Protein AF-A0A0B6ZXH7-F1 (afdb_monomer_lite)

Radius of gyration: 20.88 Å; chains: 1; bounding box: 50×54×46 Å

Sequence (235 aa):
MTGNCNVNISVARRRIARIRCLQDCIKSLRNRKPFPECLCYIPSEIEYTVSVKSTWKLFAAPQKVAKIVKEISATTASRLVASGEDLCNSDGKWLRVLRVKVLTNEEYETLPGNGAWLLLFSSRSSTEETPAAVPVQDNNTSIGRNKTIYSRKQIPRLRSWEAVVEETYSPVLKKHRAEVVPADQEAVTRLNTLERDWTLEHDAALVQLMSQNVPQETENLGCLRGFVEAIDVSS

Structure (mmCIF, N/CA/C/O backbone):
data_AF-A0A0B6ZXH7-F1
#
_entry.id   AF-A0A0B6ZXH7-F1
#
loop_
_atom_site.group_PDB
_atom_site.id
_atom_site.type_symbol
_atom_site.label_atom_id
_atom_site.label_alt_id
_atom_site.label_comp_id
_atom_site.label_asym_id
_atom_site.label_entity_id
_atom_site.label_seq_id
_atom_site.pdbx_PDB_ins_code
_atom_site.Cartn_x
_atom_site.Cartn_y
_atom_site.Cartn_z
_atom_site.occupancy
_atom_site.B_iso_or_equiv
_atom_site.auth_seq_id
_atom_site.auth_comp_id
_atom_site.auth_asym_id
_atom_site.auth_atom_id
_atom_site.pdbx_PDB_model_num
ATOM 1 N N . MET A 1 1 ? 9.103 -1.936 10.856 1.00 32.47 1 MET A N 1
ATOM 2 C CA . MET A 1 1 ? 7.835 -1.214 10.569 1.00 32.47 1 MET A CA 1
ATOM 3 C C . MET A 1 1 ? 7.972 0.310 10.767 1.00 32.47 1 MET A C 1
ATOM 5 O O . MET A 1 1 ? 7.236 0.891 11.555 1.00 32.47 1 MET A O 1
ATOM 9 N N . THR A 1 2 ? 8.909 0.994 10.097 1.00 35.88 2 THR A N 1
ATOM 10 C CA . THR A 1 2 ? 9.250 2.409 10.406 1.00 35.88 2 THR A CA 1
ATOM 11 C C . THR A 1 2 ? 9.011 3.419 9.272 1.00 35.88 2 THR A C 1
ATOM 13 O O . THR A 1 2 ? 9.368 4.579 9.435 1.00 35.88 2 THR A O 1
ATOM 16 N N . GLY A 1 3 ? 8.376 3.038 8.157 1.00 47.47 3 GLY A N 1
ATOM 17 C CA . GLY A 1 3 ? 8.241 3.921 6.982 1.00 47.47 3 GLY A CA 1
ATOM 18 C C . GLY A 1 3 ? 6.937 4.722 6.846 1.00 47.47 3 GLY A C 1
ATOM 19 O O . GLY A 1 3 ? 6.931 5.747 6.179 1.00 47.47 3 GLY A O 1
ATOM 20 N N . ASN A 1 4 ? 5.843 4.296 7.487 1.00 63.06 4 ASN A N 1
ATOM 21 C CA . ASN A 1 4 ? 4.483 4.686 7.080 1.00 63.06 4 ASN A CA 1
ATOM 22 C C . ASN A 1 4 ? 3.673 5.290 8.240 1.00 63.06 4 ASN A C 1
ATOM 24 O O . ASN A 1 4 ? 2.617 4.783 8.605 1.00 63.06 4 ASN A O 1
ATOM 28 N N . CYS A 1 5 ? 4.193 6.318 8.913 1.00 67.94 5 CYS A N 1
ATOM 29 C CA . CYS A 1 5 ? 3.473 6.955 10.022 1.00 67.94 5 CYS A CA 1
ATOM 30 C C . CYS A 1 5 ? 3.564 8.475 9.968 1.00 67.94 5 CYS A C 1
ATOM 32 O O . CYS A 1 5 ? 4.527 9.045 9.447 1.00 67.94 5 CYS A O 1
ATOM 34 N N . ASN A 1 6 ? 2.574 9.143 10.547 1.00 73.81 6 ASN A N 1
ATOM 35 C CA . ASN A 1 6 ? 2.567 10.591 10.618 1.00 73.81 6 ASN A CA 1
ATOM 36 C C . ASN A 1 6 ? 3.556 11.072 11.694 1.00 73.81 6 ASN A C 1
ATOM 38 O O . ASN A 1 6 ? 3.315 10.981 12.905 1.00 73.81 6 ASN A O 1
ATOM 42 N N . VAL A 1 7 ? 4.697 11.597 11.245 1.00 73.69 7 VAL A N 1
ATOM 43 C CA . VAL A 1 7 ? 5.792 12.065 12.112 1.00 73.69 7 VAL A CA 1
ATOM 44 C C . VAL A 1 7 ? 5.417 13.268 12.981 1.00 73.69 7 VAL A C 1
ATOM 46 O O . VAL A 1 7 ? 6.047 13.487 14.014 1.00 73.69 7 VAL A O 1
ATOM 49 N N . ASN A 1 8 ? 4.373 14.020 12.616 1.00 77.38 8 ASN A N 1
ATOM 50 C CA . ASN A 1 8 ? 3.902 15.161 13.407 1.00 77.38 8 ASN A CA 1
ATOM 51 C C . ASN A 1 8 ? 3.123 14.738 14.660 1.00 77.38 8 ASN A C 1
ATOM 53 O O . ASN A 1 8 ? 2.908 15.553 15.561 1.00 77.38 8 ASN A O 1
ATOM 57 N N . ILE A 1 9 ? 2.696 13.478 14.730 1.00 79.25 9 ILE A N 1
ATOM 58 C CA . ILE A 1 9 ? 1.898 12.940 15.827 1.00 79.25 9 ILE A CA 1
ATOM 59 C C . ILE A 1 9 ? 2.807 12.085 16.707 1.00 79.25 9 ILE A C 1
ATOM 61 O O . ILE A 1 9 ? 3.517 11.210 16.220 1.00 79.25 9 ILE A O 1
ATOM 65 N N . SER A 1 10 ? 2.794 12.313 18.022 1.00 84.44 10 SER A N 1
ATOM 66 C CA . SER A 1 10 ? 3.595 11.505 18.947 1.00 84.44 10 SER A CA 1
ATOM 67 C C . SER A 1 10 ? 3.16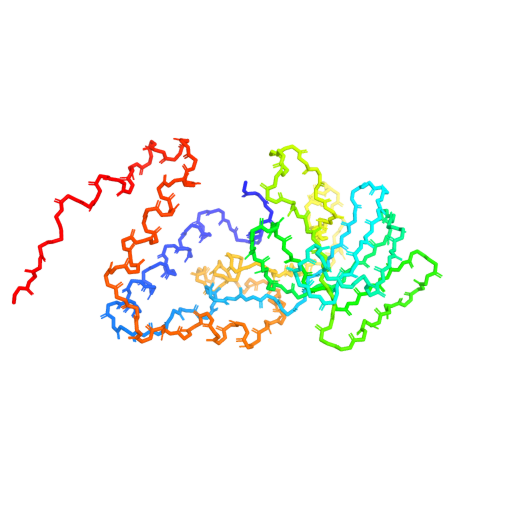1 10.036 18.934 1.00 84.44 10 SER A C 1
ATOM 69 O O . SER A 1 10 ? 1.990 9.722 18.720 1.00 84.44 10 SER A O 1
ATOM 71 N N . VAL A 1 11 ? 4.092 9.124 19.236 1.00 85.69 11 VAL A N 1
ATOM 72 C CA . VAL A 1 11 ? 3.843 7.669 19.253 1.00 85.69 11 VAL A CA 1
ATOM 73 C C . VAL A 1 11 ? 2.604 7.308 20.082 1.00 85.69 11 VAL A C 1
ATOM 75 O O . VAL A 1 11 ? 1.762 6.537 19.627 1.00 85.69 11 VAL A O 1
ATOM 78 N N . ALA A 1 12 ? 2.458 7.897 21.273 1.00 87.50 12 ALA A N 1
ATOM 79 C CA . ALA A 1 12 ? 1.311 7.651 22.146 1.00 87.50 12 ALA A CA 1
ATOM 80 C C . ALA A 1 12 ? -0.020 8.064 21.493 1.00 87.50 12 ALA A C 1
ATOM 82 O O . ALA A 1 12 ? -0.997 7.321 21.557 1.00 87.50 12 ALA A O 1
ATOM 83 N N . ARG A 1 13 ? -0.058 9.213 20.806 1.00 87.50 13 ARG A N 1
ATOM 84 C CA . ARG A 1 13 ? -1.267 9.681 20.111 1.00 87.50 13 ARG A CA 1
ATOM 85 C C . ARG A 1 13 ? -1.585 8.847 18.876 1.00 87.50 13 ARG A C 1
ATOM 87 O O . ARG A 1 13 ? -2.756 8.559 18.658 1.00 87.50 13 ARG A O 1
ATOM 94 N N . ARG A 1 14 ? -0.570 8.392 18.133 1.00 87.19 14 ARG A N 1
ATOM 95 C CA . ARG A 1 14 ? -0.757 7.446 17.020 1.00 87.19 14 ARG A CA 1
ATOM 96 C C . ARG A 1 14 ? -1.398 6.144 17.495 1.00 87.19 14 ARG A C 1
ATOM 98 O O . ARG A 1 14 ? -2.350 5.672 16.886 1.00 87.19 14 ARG A O 1
ATOM 105 N N . ARG A 1 15 ? -0.941 5.597 18.629 1.00 89.06 15 ARG A N 1
ATOM 106 C CA . ARG A 1 15 ? -1.553 4.402 19.240 1.00 89.06 15 ARG A CA 1
ATOM 107 C C . ARG A 1 15 ? -3.020 4.635 19.607 1.00 89.06 15 ARG A C 1
ATOM 109 O O . ARG A 1 15 ? -3.861 3.823 19.244 1.00 89.06 15 ARG A O 1
ATOM 116 N N . ILE A 1 16 ? -3.336 5.756 20.260 1.00 91.19 16 ILE A N 1
ATOM 117 C CA . ILE A 1 16 ? -4.725 6.111 20.606 1.00 91.19 16 ILE A CA 1
ATOM 118 C C . ILE A 1 16 ? -5.592 6.253 19.348 1.00 91.19 16 ILE A C 1
ATOM 120 O O . ILE A 1 16 ? -6.719 5.765 19.332 1.00 91.19 16 ILE A O 1
ATOM 124 N N . ALA A 1 17 ? -5.076 6.888 18.292 1.00 91.19 17 ALA A N 1
ATOM 125 C CA . ALA A 1 17 ? -5.786 7.047 17.026 1.00 91.19 17 ALA A CA 1
ATOM 126 C C . ALA A 1 17 ? -6.146 5.688 16.401 1.00 91.19 17 ALA A C 1
ATOM 128 O O . ALA A 1 17 ? -7.305 5.444 16.074 1.00 91.19 17 ALA A O 1
ATOM 129 N N . ARG A 1 18 ? -5.178 4.765 16.341 1.00 91.88 18 ARG A N 1
ATOM 130 C CA . ARG A 1 18 ? -5.393 3.394 15.851 1.00 91.88 18 ARG A CA 1
ATOM 131 C C . ARG A 1 18 ? -6.424 2.633 16.692 1.00 91.88 18 ARG A C 1
ATOM 133 O O . ARG A 1 18 ? -7.301 1.993 16.127 1.00 91.88 18 ARG A O 1
ATOM 140 N N . ILE A 1 19 ? -6.379 2.749 18.025 1.00 92.50 19 ILE A N 1
ATOM 141 C CA . ILE A 1 19 ? -7.377 2.127 18.919 1.00 92.50 19 ILE A CA 1
ATOM 142 C C . ILE A 1 19 ? -8.788 2.657 18.628 1.00 92.50 19 ILE A C 1
ATOM 144 O O . ILE A 1 19 ? -9.731 1.876 18.550 1.00 92.50 19 ILE A O 1
ATOM 148 N N . ARG A 1 20 ? -8.946 3.971 18.437 1.00 94.50 20 ARG A N 1
ATOM 149 C CA . ARG A 1 20 ? -10.251 4.575 18.115 1.00 94.50 20 ARG A CA 1
ATOM 150 C C . ARG A 1 20 ? -10.782 4.113 16.759 1.00 94.50 20 ARG A C 1
ATOM 152 O O . ARG A 1 20 ? -11.956 3.774 16.661 1.00 94.50 20 ARG A O 1
ATOM 159 N N . CYS A 1 21 ? -9.914 4.036 15.750 1.00 94.69 21 CYS A N 1
ATOM 160 C CA . CYS A 1 21 ? -10.270 3.476 14.449 1.00 94.69 21 CYS A CA 1
ATOM 161 C C . CYS A 1 21 ? -10.758 2.026 14.583 1.00 94.69 21 CYS A C 1
ATOM 163 O O . CYS A 1 21 ? -11.834 1.696 14.091 1.00 94.69 21 CYS A O 1
ATOM 165 N N . LEU A 1 22 ? -10.042 1.183 15.338 1.00 94.19 22 LEU A N 1
ATOM 166 C CA . LEU A 1 22 ? -10.458 -0.199 15.606 1.00 94.19 22 LEU A CA 1
ATOM 167 C C . LEU A 1 22 ? -11.817 -0.279 16.315 1.00 94.19 22 LEU A C 1
ATOM 169 O O . LEU A 1 22 ? -12.644 -1.115 15.960 1.00 94.19 22 LEU A O 1
ATOM 173 N N . GLN A 1 23 ? -12.086 0.600 17.283 1.00 94.50 23 GLN A N 1
ATOM 174 C CA . GLN A 1 23 ? -13.393 0.658 17.946 1.00 94.50 23 GLN A CA 1
ATOM 175 C C . GLN A 1 23 ? -14.528 0.955 16.957 1.00 94.50 23 GLN A C 1
ATOM 177 O O . GLN A 1 23 ? -15.593 0.342 17.051 1.00 94.50 23 GLN A O 1
ATOM 182 N N . ASP A 1 24 ? -14.314 1.853 15.997 1.00 94.06 24 ASP A N 1
ATOM 183 C CA . ASP A 1 24 ? -15.303 2.133 14.953 1.00 94.06 24 ASP A CA 1
ATOM 184 C C . ASP A 1 24 ? -15.418 0.995 13.936 1.00 94.06 24 ASP A C 1
ATOM 186 O O . ASP A 1 24 ? -16.523 0.705 13.478 1.00 94.06 24 ASP A O 1
ATOM 190 N N . CYS A 1 25 ? -14.333 0.273 13.652 1.00 90.88 25 CYS A N 1
ATOM 191 C CA . CYS A 1 25 ? -14.383 -0.944 12.838 1.00 90.88 25 CYS A CA 1
ATOM 192 C C . CYS A 1 25 ? -15.243 -2.025 13.501 1.00 90.88 25 CYS A C 1
ATOM 194 O O . CYS A 1 25 ? -16.106 -2.605 12.850 1.00 90.88 25 CYS A O 1
ATOM 196 N N . ILE A 1 26 ? -15.091 -2.239 14.812 1.00 89.12 26 ILE A N 1
ATOM 197 C CA . ILE A 1 26 ? -15.920 -3.186 15.577 1.00 89.12 26 ILE A CA 1
ATOM 198 C C . ILE A 1 26 ? -17.398 -2.781 15.522 1.00 89.12 26 ILE A C 1
ATOM 200 O O . ILE A 1 26 ? -18.269 -3.631 15.328 1.00 89.12 26 ILE A O 1
ATOM 204 N N . LYS A 1 27 ? -17.710 -1.487 15.665 1.00 91.81 27 LYS A N 1
ATOM 205 C CA . LYS A 1 27 ? -19.089 -0.996 15.500 1.00 91.81 27 LYS A CA 1
ATOM 206 C C . LYS A 1 27 ? -19.596 -1.211 14.076 1.00 91.81 27 LYS A C 1
ATOM 208 O O . LYS A 1 27 ? -20.769 -1.530 13.910 1.00 91.81 27 LYS A O 1
ATOM 213 N N . SER A 1 28 ? -18.746 -1.017 13.073 1.00 89.81 28 SER A N 1
ATOM 214 C CA . SER A 1 28 ? -19.099 -1.190 11.662 1.00 89.81 28 SER A CA 1
ATOM 215 C C . SER A 1 28 ? -19.445 -2.649 11.378 1.00 89.81 28 SER A C 1
ATOM 217 O O . SER A 1 28 ? -20.542 -2.920 10.900 1.00 89.81 28 SER A O 1
ATOM 219 N N . LEU A 1 29 ? -18.610 -3.586 11.838 1.00 85.81 29 LEU A N 1
ATOM 220 C CA . LEU A 1 29 ? -18.865 -5.028 11.774 1.00 85.81 29 LEU A CA 1
ATOM 221 C C . LEU A 1 29 ? -20.179 -5.421 12.456 1.00 85.81 29 LEU A C 1
ATOM 223 O O . LEU A 1 29 ? -21.046 -6.024 11.827 1.00 85.81 29 LEU A O 1
ATOM 227 N N . ARG A 1 30 ? -20.378 -5.019 13.720 1.00 85.81 30 ARG A N 1
ATOM 228 C CA . ARG A 1 30 ? -21.605 -5.337 14.479 1.00 85.81 30 ARG A CA 1
ATOM 229 C C . ARG A 1 30 ? -22.874 -4.830 13.798 1.00 85.81 30 ARG A C 1
ATOM 231 O O . ARG A 1 30 ? -23.909 -5.477 13.878 1.00 85.81 30 ARG A O 1
ATOM 238 N N . ASN A 1 31 ? -22.789 -3.677 13.138 1.00 89.19 31 ASN A N 1
ATOM 239 C CA . ASN A 1 31 ? -23.926 -3.038 12.483 1.00 89.19 31 ASN A CA 1
ATOM 240 C C . ASN A 1 31 ? -24.008 -3.328 10.977 1.00 89.19 31 ASN A C 1
ATOM 242 O O . ASN A 1 31 ? -24.851 -2.726 10.313 1.00 89.19 31 ASN A O 1
ATOM 246 N N . ARG A 1 32 ? -23.134 -4.188 10.430 1.00 84.88 32 ARG A N 1
ATOM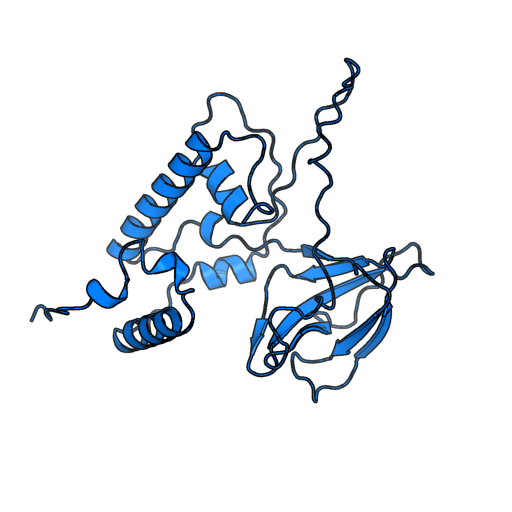 247 C CA . ARG A 1 32 ? -23.008 -4.451 8.983 1.00 84.88 32 ARG A CA 1
ATOM 248 C C . ARG A 1 32 ? -22.903 -3.163 8.156 1.00 84.88 32 ARG A C 1
ATOM 250 O O . ARG A 1 32 ? -23.538 -3.014 7.114 1.00 84.88 32 ARG A O 1
ATOM 257 N N . LYS A 1 33 ? -22.134 -2.201 8.662 1.00 89.69 33 LYS A N 1
ATOM 258 C CA . LYS A 1 33 ? -21.828 -0.942 7.982 1.00 89.69 33 LYS A CA 1
ATOM 259 C C . LYS A 1 33 ? -20.427 -1.001 7.381 1.00 89.69 33 LYS A C 1
ATOM 261 O O . LYS A 1 33 ? -19.575 -1.697 7.934 1.00 89.69 33 LYS A O 1
ATOM 266 N N . PRO A 1 34 ? -20.179 -0.251 6.301 1.00 89.88 34 PRO A N 1
ATOM 267 C CA . PRO A 1 34 ? -18.842 -0.115 5.756 1.00 89.88 34 PRO A CA 1
ATOM 268 C C . PRO A 1 34 ? -17.816 0.353 6.785 1.00 89.88 34 PRO A C 1
ATOM 270 O O . PRO A 1 34 ? -18.148 1.087 7.720 1.00 89.88 34 PRO A O 1
ATOM 273 N N . PHE A 1 35 ? -16.564 -0.049 6.585 1.00 91.06 35 PHE A N 1
ATOM 274 C CA . PHE A 1 35 ? -15.456 0.414 7.411 1.00 91.06 35 PHE A CA 1
ATOM 275 C C . PHE A 1 35 ? -15.190 1.920 7.232 1.00 91.06 35 PHE A C 1
ATOM 277 O O . PHE A 1 35 ? -15.587 2.509 6.222 1.00 91.06 35 PHE A O 1
ATOM 284 N N . PRO A 1 36 ? -14.500 2.569 8.191 1.00 92.94 36 PRO A N 1
ATOM 285 C CA . PRO A 1 36 ? -14.063 3.952 8.035 1.00 92.94 36 PRO A CA 1
ATOM 286 C C . PRO A 1 36 ? -13.223 4.141 6.764 1.00 92.94 36 PRO A C 1
ATOM 288 O O . PRO A 1 36 ? -12.273 3.398 6.531 1.00 92.94 36 PRO A O 1
ATOM 291 N N . GLU A 1 37 ? -13.517 5.176 5.977 1.00 92.12 37 GLU A N 1
ATOM 292 C CA . GLU A 1 37 ? -12.847 5.440 4.693 1.00 92.12 37 GLU A CA 1
ATOM 293 C C . GLU A 1 37 ? -11.320 5.571 4.823 1.00 92.12 37 GLU A C 1
ATOM 295 O O . GLU A 1 37 ? -10.576 5.096 3.973 1.00 92.12 37 GLU A O 1
ATOM 300 N N . CYS A 1 38 ? -10.833 6.127 5.938 1.00 91.94 38 CYS A N 1
ATOM 301 C CA . CYS A 1 38 ? -9.401 6.233 6.221 1.00 91.94 38 CYS A CA 1
ATOM 302 C C . CYS A 1 38 ? -8.693 4.874 6.347 1.00 91.94 38 CYS A C 1
ATOM 304 O O . CYS A 1 38 ? -7.490 4.804 6.109 1.00 91.94 38 CYS A O 1
ATOM 306 N N . LEU A 1 39 ? -9.410 3.811 6.737 1.00 92.88 39 LEU A N 1
ATOM 307 C CA . LEU A 1 39 ? -8.875 2.447 6.773 1.00 92.88 39 LEU A CA 1
ATOM 308 C C . LEU A 1 39 ? -8.796 1.855 5.361 1.00 92.88 39 LEU A C 1
ATOM 310 O O . LEU A 1 39 ? -7.839 1.161 5.041 1.00 92.88 39 LEU A O 1
ATOM 314 N N . CYS A 1 40 ? -9.783 2.165 4.521 1.00 92.31 40 CYS A N 1
ATOM 315 C CA . CYS A 1 40 ? -9.858 1.744 3.122 1.00 92.31 40 CYS A CA 1
ATOM 316 C C . CYS A 1 40 ? -8.997 2.611 2.186 1.00 92.31 40 CYS A C 1
ATOM 318 O O . CYS A 1 40 ? -9.051 2.432 0.972 1.00 92.31 40 CYS A O 1
ATOM 320 N N . TYR A 1 41 ? -8.243 3.574 2.725 1.00 93.50 41 TYR A N 1
ATOM 321 C CA . TYR A 1 41 ? -7.489 4.544 1.942 1.00 93.50 41 TYR A CA 1
ATOM 322 C C . TYR A 1 41 ? -6.425 3.865 1.071 1.00 93.50 41 TYR A C 1
ATOM 324 O O . TYR A 1 41 ? -5.510 3.209 1.571 1.00 93.50 41 TYR A O 1
ATOM 332 N N . ILE A 1 42 ? -6.499 4.119 -0.232 1.00 91.94 42 ILE A N 1
ATOM 333 C CA . ILE A 1 42 ? -5.471 3.766 -1.209 1.00 91.94 42 ILE A CA 1
ATOM 334 C C . ILE A 1 42 ? -5.074 5.057 -1.925 1.00 91.94 42 ILE A C 1
ATOM 336 O O . ILE A 1 42 ? -5.958 5.739 -2.446 1.00 91.94 42 ILE A O 1
ATOM 340 N N . PRO A 1 43 ? -3.785 5.435 -1.971 1.00 92.44 43 PRO A N 1
ATOM 341 C CA . PRO A 1 43 ? -3.368 6.598 -2.743 1.00 92.44 43 PRO A CA 1
ATOM 342 C C . PRO A 1 43 ? -3.579 6.343 -4.241 1.00 92.44 43 PRO A C 1
ATOM 344 O O . PRO A 1 43 ? -3.281 5.264 -4.748 1.00 92.44 43 PRO A O 1
ATOM 347 N N . SER A 1 44 ? -4.041 7.359 -4.964 1.00 92.25 44 SER A N 1
ATOM 348 C CA . SER A 1 44 ? -4.190 7.303 -6.427 1.00 92.25 44 SER A CA 1
ATOM 349 C C . SER A 1 44 ? -2.877 6.950 -7.123 1.00 92.25 44 SER A C 1
ATOM 351 O O . SER A 1 44 ? -2.846 6.122 -8.033 1.00 92.25 44 SER A O 1
ATOM 353 N N . GLU A 1 45 ? -1.782 7.544 -6.652 1.00 91.94 45 GLU A N 1
ATOM 354 C CA . GLU A 1 45 ? -0.473 7.426 -7.272 1.00 91.94 45 GLU A CA 1
ATOM 355 C C . GLU A 1 45 ? 0.644 7.331 -6.231 1.00 91.94 45 GLU A C 1
ATOM 357 O O . GLU A 1 45 ? 0.679 8.064 -5.237 1.00 91.94 45 GLU A O 1
ATOM 362 N N . ILE A 1 46 ? 1.599 6.444 -6.497 1.00 90.75 46 ILE A N 1
ATOM 363 C CA . ILE A 1 46 ? 2.823 6.272 -5.725 1.00 90.75 46 ILE A CA 1
ATOM 364 C C . ILE A 1 46 ? 4.007 6.297 -6.688 1.00 90.75 46 ILE A C 1
ATOM 366 O O . ILE A 1 46 ? 4.048 5.586 -7.692 1.00 90.75 46 ILE A O 1
ATOM 370 N N . GLU A 1 47 ? 4.998 7.119 -6.363 1.00 91.06 47 GLU A N 1
ATOM 371 C CA . GLU A 1 47 ? 6.261 7.164 -7.090 1.00 91.06 47 GLU A CA 1
ATOM 372 C C . GLU A 1 47 ? 7.228 6.103 -6.546 1.00 91.06 47 GLU A C 1
ATOM 374 O O . GLU A 1 47 ? 7.396 5.987 -5.331 1.00 91.06 47 GLU A O 1
ATOM 379 N N . TYR A 1 48 ? 7.898 5.362 -7.429 1.00 91.25 48 TYR A N 1
ATOM 380 C CA . TYR A 1 48 ? 8.956 4.413 -7.090 1.00 91.25 48 TYR A CA 1
ATOM 381 C C . TYR A 1 48 ? 10.254 4.723 -7.842 1.00 91.25 48 TYR A C 1
ATOM 383 O O . TYR A 1 48 ? 10.287 5.407 -8.866 1.00 91.25 48 TYR A O 1
ATOM 391 N N . THR A 1 49 ? 11.339 4.175 -7.312 1.00 91.25 49 THR A N 1
ATOM 392 C CA . THR A 1 49 ? 12.703 4.253 -7.830 1.00 91.25 49 THR A CA 1
ATOM 393 C C . THR A 1 49 ? 13.372 2.896 -7.749 1.00 91.25 49 THR A C 1
ATOM 395 O O . THR A 1 49 ? 12.892 2.015 -7.047 1.00 91.25 49 THR A O 1
ATOM 398 N N . VAL A 1 50 ? 14.517 2.719 -8.395 1.00 89.25 50 VAL A N 1
ATOM 399 C CA . VAL A 1 50 ? 15.352 1.536 -8.165 1.00 89.25 50 VAL A CA 1
ATOM 400 C C . VAL A 1 50 ? 16.551 1.876 -7.279 1.00 89.25 50 VAL A C 1
ATOM 402 O O . VAL A 1 50 ? 17.106 2.972 -7.372 1.00 89.25 50 VAL A O 1
ATOM 405 N N . SER A 1 51 ? 16.948 0.943 -6.413 1.00 85.00 51 SER A N 1
ATOM 406 C CA . SER A 1 51 ? 18.137 1.077 -5.556 1.00 85.00 51 SER A CA 1
ATOM 407 C C . SER A 1 51 ? 19.440 0.811 -6.314 1.00 85.00 51 SER A C 1
ATOM 409 O O . SER A 1 51 ? 20.469 1.412 -6.020 1.00 85.00 51 SER A O 1
ATOM 411 N N . VAL A 1 52 ? 19.398 -0.087 -7.299 1.00 85.38 52 VAL A N 1
ATOM 412 C CA . VAL A 1 52 ? 20.544 -0.529 -8.106 1.00 85.38 52 VAL A CA 1
ATOM 413 C C . VAL A 1 52 ? 20.125 -0.531 -9.571 1.00 85.38 52 VAL A C 1
ATOM 415 O O . VAL A 1 52 ? 18.951 -0.711 -9.865 1.00 85.38 52 VAL A O 1
ATOM 418 N N . LYS A 1 53 ? 21.051 -0.321 -10.511 1.00 86.38 53 LYS A N 1
ATOM 419 C CA . LYS A 1 53 ? 20.713 -0.415 -11.938 1.00 86.38 53 LYS A CA 1
ATOM 420 C C . LYS A 1 53 ? 20.094 -1.783 -12.238 1.00 86.38 53 LYS A C 1
ATOM 422 O O . LYS A 1 53 ? 20.695 -2.807 -11.921 1.00 86.38 53 LYS A O 1
ATOM 427 N N . SER A 1 54 ? 18.912 -1.787 -12.836 1.00 88.25 54 SER A N 1
ATOM 428 C CA . SER A 1 54 ? 18.170 -3.000 -13.175 1.00 88.25 54 SER A CA 1
ATOM 429 C C . SER A 1 54 ? 17.350 -2.770 -14.439 1.00 88.25 54 SER A C 1
ATOM 431 O O . SER A 1 54 ? 17.298 -1.658 -14.964 1.00 88.25 54 SER A O 1
ATOM 433 N N . THR A 1 55 ? 16.709 -3.818 -14.941 1.00 90.31 55 THR A N 1
ATOM 434 C CA . THR A 1 55 ? 15.829 -3.711 -16.102 1.00 90.31 55 THR A CA 1
ATOM 435 C C . THR A 1 55 ? 14.385 -3.906 -15.667 1.00 90.31 55 THR A C 1
ATOM 437 O O . THR A 1 55 ? 14.020 -4.966 -15.157 1.00 90.31 55 THR A O 1
ATOM 440 N N . TRP A 1 56 ? 13.548 -2.894 -15.886 1.00 91.69 56 TRP A N 1
ATOM 441 C CA . TRP A 1 56 ? 12.109 -2.990 -15.681 1.00 91.69 56 TRP A CA 1
ATOM 442 C C . TRP A 1 56 ? 11.447 -3.560 -16.928 1.00 91.69 56 TRP A C 1
ATOM 444 O O . TRP A 1 56 ? 11.471 -2.946 -17.995 1.00 91.69 56 TRP A O 1
ATOM 454 N N . LYS A 1 57 ? 10.824 -4.726 -16.770 1.00 93.00 57 LYS A N 1
ATOM 455 C CA . LYS A 1 57 ? 9.966 -5.336 -17.786 1.00 93.00 57 LYS A CA 1
ATOM 456 C C . LYS A 1 57 ? 8.520 -5.015 -17.446 1.00 93.00 57 LYS A C 1
ATOM 458 O O . LYS A 1 57 ? 8.027 -5.430 -16.400 1.00 93.00 57 LYS A O 1
ATOM 463 N N . LEU A 1 58 ? 7.872 -4.250 -18.315 1.00 93.50 58 LEU A N 1
ATOM 464 C CA . LEU A 1 58 ? 6.475 -3.863 -18.177 1.00 93.50 58 LEU A CA 1
ATOM 465 C C . LEU A 1 58 ? 5.611 -4.777 -19.041 1.00 93.50 58 LEU A C 1
ATOM 467 O O . LEU A 1 58 ? 5.792 -4.845 -20.255 1.00 93.50 58 LEU A O 1
ATOM 471 N N . PHE A 1 59 ? 4.673 -5.471 -18.413 1.00 93.88 59 PHE A N 1
ATOM 472 C CA . PHE A 1 59 ? 3.807 -6.478 -19.014 1.00 93.88 59 PHE A CA 1
ATOM 473 C C . PHE A 1 59 ? 2.410 -5.914 -19.297 1.00 93.88 59 PHE A C 1
ATOM 475 O O . PHE A 1 59 ? 1.931 -5.026 -18.596 1.00 93.88 59 PHE A O 1
ATOM 482 N N . ALA A 1 60 ? 1.727 -6.443 -20.312 1.00 92.94 60 ALA A N 1
ATOM 483 C CA . ALA A 1 60 ? 0.363 -6.025 -20.657 1.00 92.94 60 ALA A CA 1
ATOM 484 C C . ALA A 1 60 ? -0.682 -6.492 -19.625 1.00 92.94 60 ALA A C 1
ATOM 486 O O . ALA A 1 60 ? -1.724 -5.866 -19.461 1.00 92.94 60 ALA A O 1
ATOM 487 N N . ALA A 1 61 ? -0.388 -7.583 -18.919 1.00 91.06 61 ALA A N 1
ATOM 488 C CA . ALA A 1 61 ? -1.209 -8.169 -17.867 1.00 91.06 61 ALA A CA 1
ATOM 489 C C . ALA A 1 61 ? -0.297 -8.612 -16.708 1.00 91.06 61 ALA A C 1
ATOM 491 O O . ALA A 1 61 ? 0.898 -8.819 -16.945 1.00 91.06 61 ALA A O 1
ATOM 492 N N . PRO A 1 62 ? -0.814 -8.784 -15.478 1.00 90.12 62 PRO A N 1
ATOM 493 C CA . PRO A 1 62 ? -0.017 -9.176 -14.315 1.00 90.12 62 PRO A CA 1
ATOM 494 C C . PRO A 1 62 ? 0.325 -10.675 -14.345 1.00 90.12 62 PRO A C 1
ATOM 496 O O . PRO A 1 62 ? -0.050 -11.431 -13.459 1.00 90.12 62 PRO A O 1
ATOM 499 N N . GLN A 1 63 ? 0.977 -11.141 -15.407 1.00 91.56 63 GLN A N 1
ATOM 500 C CA . GLN A 1 63 ? 1.370 -12.535 -15.605 1.00 91.56 63 GLN A CA 1
ATOM 501 C C . GLN A 1 63 ? 2.733 -12.579 -16.294 1.00 91.56 63 GLN A C 1
ATOM 503 O O . GLN A 1 63 ? 2.971 -11.834 -17.246 1.00 91.56 63 GLN A O 1
ATOM 508 N N . LYS A 1 64 ? 3.622 -13.486 -15.879 1.00 86.94 64 LYS A N 1
ATOM 509 C CA . LYS A 1 64 ? 4.975 -13.605 -16.467 1.00 86.94 64 LYS A CA 1
ATOM 510 C C . LYS A 1 64 ? 4.967 -13.983 -17.951 1.00 86.94 64 LYS A C 1
ATOM 512 O O . LYS A 1 64 ? 5.902 -13.649 -18.671 1.00 86.94 64 LYS A O 1
ATOM 517 N N . VAL A 1 65 ? 3.919 -14.676 -18.396 1.00 90.31 65 VAL A N 1
ATOM 518 C CA . VAL A 1 65 ? 3.720 -15.095 -19.794 1.00 90.31 65 VAL A CA 1
ATOM 519 C C . VAL A 1 65 ? 3.110 -14.001 -20.674 1.00 90.31 65 VAL A C 1
ATOM 521 O O . VAL A 1 65 ? 3.019 -14.172 -21.889 1.00 90.31 65 VAL A O 1
ATOM 524 N N . ALA A 1 66 ? 2.670 -12.885 -20.086 1.00 91.44 66 ALA A N 1
ATOM 525 C CA . ALA A 1 66 ? 2.054 -11.804 -20.837 1.00 91.44 66 ALA A CA 1
ATOM 526 C C . ALA A 1 66 ? 3.067 -11.100 -21.750 1.00 91.44 66 ALA A C 1
ATOM 528 O O . ALA A 1 66 ? 4.275 -11.085 -21.509 1.00 91.44 66 ALA A O 1
ATOM 529 N N . LYS A 1 67 ? 2.552 -10.454 -22.800 1.00 92.69 67 LYS A N 1
ATOM 530 C CA . LYS A 1 67 ? 3.370 -9.654 -23.712 1.00 92.69 67 LYS A CA 1
ATOM 531 C C . LYS A 1 67 ? 4.056 -8.516 -22.950 1.00 92.69 67 LYS A C 1
ATOM 533 O O . LYS A 1 67 ? 3.396 -7.754 -22.242 1.00 92.69 67 LYS A O 1
ATOM 538 N N . ILE A 1 68 ? 5.361 -8.369 -23.161 1.00 93.38 68 ILE A N 1
ATOM 539 C CA . ILE A 1 68 ? 6.127 -7.216 -22.685 1.00 93.38 68 ILE A CA 1
ATOM 540 C C . ILE A 1 68 ? 5.738 -6.010 -23.548 1.00 93.38 68 ILE A C 1
ATOM 542 O O . ILE A 1 68 ? 5.931 -6.009 -24.764 1.00 93.38 68 ILE A O 1
ATOM 546 N N . VAL A 1 69 ? 5.141 -5.005 -22.913 1.00 91.88 69 VAL A N 1
ATOM 547 C CA . VAL A 1 69 ? 4.760 -3.723 -23.522 1.00 91.88 69 VAL A CA 1
ATOM 548 C C . VAL A 1 69 ? 5.994 -2.855 -23.710 1.00 91.88 69 VAL A C 1
ATOM 550 O O . VAL A 1 69 ? 6.140 -2.207 -24.743 1.00 91.88 69 VAL A O 1
ATOM 553 N N . LYS A 1 70 ? 6.879 -2.837 -22.708 1.00 90.00 70 LYS A N 1
ATOM 554 C CA . LYS A 1 70 ? 8.076 -2.002 -22.716 1.00 90.00 70 LYS A CA 1
ATOM 555 C C . LYS A 1 70 ? 9.152 -2.564 -21.798 1.00 90.00 70 LYS A C 1
ATOM 557 O O . LYS A 1 70 ? 8.853 -3.088 -20.727 1.00 90.00 70 LYS A O 1
ATOM 562 N N . GLU A 1 71 ? 10.401 -2.402 -22.206 1.00 92.12 71 GLU A N 1
ATOM 563 C CA . GLU A 1 71 ? 11.573 -2.730 -21.404 1.00 92.12 71 GLU A CA 1
ATOM 564 C C . GLU A 1 71 ? 12.398 -1.460 -21.184 1.00 92.12 71 GLU A C 1
ATOM 566 O O . GLU A 1 71 ? 12.662 -0.709 -22.124 1.00 92.12 71 GLU A O 1
ATOM 571 N N . ILE A 1 72 ? 12.737 -1.175 -19.927 1.00 89.31 72 ILE A N 1
ATOM 572 C CA . ILE A 1 72 ? 13.419 0.056 -19.521 1.00 89.31 72 ILE A CA 1
ATOM 573 C C . ILE A 1 72 ? 14.655 -0.305 -18.706 1.00 89.31 72 ILE A C 1
ATOM 575 O O . ILE A 1 72 ? 14.553 -0.944 -17.660 1.00 89.31 72 ILE A O 1
ATOM 579 N N . SER A 1 73 ? 15.816 0.172 -19.146 1.00 89.88 73 SER A N 1
ATOM 580 C CA . SER A 1 73 ? 17.054 0.116 -18.365 1.00 89.88 73 SER A CA 1
ATOM 581 C C . SER A 1 73 ? 17.007 1.171 -17.259 1.00 89.88 73 SER A C 1
ATOM 583 O O . SER A 1 73 ? 17.319 2.344 -17.477 1.00 89.88 73 SER A O 1
ATOM 585 N N . ALA A 1 74 ? 16.573 0.760 -16.072 1.00 87.50 74 ALA A N 1
ATOM 586 C CA . ALA A 1 74 ? 16.373 1.622 -14.924 1.00 87.50 74 ALA A CA 1
ATOM 587 C C . ALA A 1 74 ? 17.694 1.937 -14.214 1.00 87.50 74 ALA A C 1
ATOM 589 O O . ALA A 1 74 ? 18.543 1.080 -13.956 1.00 87.50 74 ALA A O 1
ATOM 590 N N . THR A 1 75 ? 17.850 3.203 -13.855 1.00 86.94 75 THR A N 1
ATOM 591 C CA . THR A 1 75 ? 18.934 3.711 -13.008 1.00 86.94 75 THR A CA 1
ATOM 592 C C . THR A 1 75 ? 18.350 4.332 -11.746 1.00 86.94 75 THR A C 1
ATOM 594 O O . THR A 1 75 ? 17.153 4.589 -11.680 1.00 86.94 75 THR A O 1
ATOM 597 N N . THR A 1 76 ? 19.178 4.647 -10.752 1.00 85.00 76 THR A N 1
ATOM 598 C CA . THR A 1 76 ? 18.733 5.278 -9.492 1.00 85.00 76 THR A CA 1
ATOM 599 C C . THR A 1 76 ? 18.043 6.638 -9.669 1.00 85.00 76 THR A C 1
ATOM 601 O O . THR A 1 76 ? 17.354 7.101 -8.765 1.00 85.00 76 THR A O 1
ATOM 604 N N . ALA A 1 77 ? 18.210 7.280 -10.829 1.00 85.25 77 ALA A N 1
ATOM 605 C CA . ALA A 1 77 ? 17.516 8.510 -11.207 1.00 85.25 77 ALA A CA 1
ATOM 606 C C . ALA A 1 77 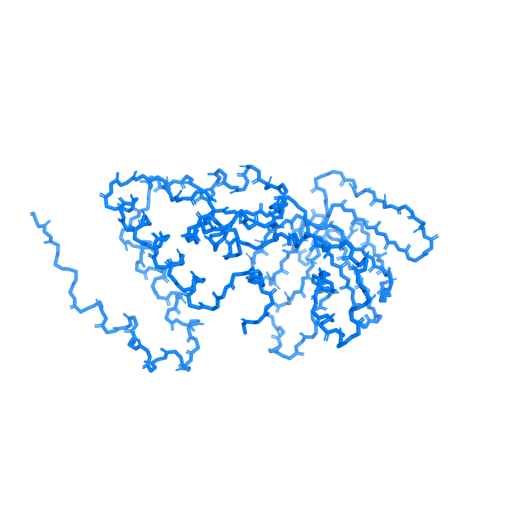? 16.199 8.265 -11.968 1.00 85.25 77 ALA A C 1
ATOM 608 O O . ALA A 1 77 ? 15.434 9.200 -12.191 1.00 85.25 77 ALA A O 1
ATOM 609 N N . SER A 1 78 ? 15.941 7.025 -12.392 1.00 88.75 78 SER A N 1
ATOM 610 C CA . SER A 1 78 ? 14.700 6.653 -13.069 1.00 88.75 78 SER A CA 1
ATOM 611 C C . SER A 1 78 ? 13.563 6.599 -12.056 1.00 88.75 78 SER A C 1
ATOM 613 O O . SER A 1 78 ? 13.721 6.063 -10.956 1.00 88.75 78 SER A O 1
ATOM 615 N N . ARG A 1 79 ? 12.412 7.149 -12.435 1.00 91.38 79 ARG A N 1
ATOM 616 C CA . ARG A 1 79 ? 11.205 7.177 -11.608 1.00 91.38 79 ARG A CA 1
ATOM 617 C C . ARG A 1 79 ? 10.070 6.491 -12.341 1.00 91.38 79 ARG A C 1
ATOM 619 O O . ARG A 1 79 ? 9.947 6.606 -13.559 1.00 91.38 79 ARG A O 1
ATOM 626 N N . LEU A 1 80 ? 9.223 5.804 -11.598 1.00 92.00 80 LEU A N 1
ATOM 627 C CA . LEU A 1 80 ? 7.962 5.279 -12.106 1.00 92.00 80 LEU A CA 1
ATOM 628 C C . LEU A 1 80 ? 6.839 5.778 -11.211 1.00 92.00 80 LEU A C 1
ATOM 630 O O . LEU A 1 80 ? 7.009 5.863 -10.000 1.00 92.00 80 LEU A O 1
ATOM 634 N N . VAL A 1 81 ? 5.699 6.098 -11.801 1.00 92.56 81 VAL A N 1
ATOM 635 C CA . VAL A 1 81 ? 4.473 6.381 -11.062 1.00 92.56 81 VAL A CA 1
ATOM 636 C C . VAL A 1 81 ? 3.537 5.215 -11.298 1.00 92.56 81 VAL A C 1
ATOM 638 O O . VAL A 1 81 ? 3.186 4.916 -12.441 1.00 92.56 81 VAL A O 1
ATOM 641 N N . ALA A 1 82 ? 3.170 4.545 -10.218 1.00 93.00 82 ALA A N 1
ATOM 642 C CA . ALA A 1 82 ? 2.241 3.431 -10.214 1.00 93.00 82 ALA A CA 1
ATOM 643 C C . ALA A 1 82 ? 0.983 3.792 -9.425 1.00 93.00 82 ALA A C 1
ATOM 645 O O . ALA A 1 82 ? 0.991 4.714 -8.612 1.00 93.00 82 ALA A O 1
ATOM 646 N N . SER A 1 83 ? -0.096 3.059 -9.673 1.00 91.75 83 SER A N 1
ATOM 647 C CA . SER A 1 83 ? -1.282 3.087 -8.820 1.00 91.75 83 SER A CA 1
ATOM 648 C C . SER A 1 83 ? -0.926 2.591 -7.417 1.00 91.75 83 SER A C 1
ATOM 650 O O . SER A 1 83 ? -0.045 1.742 -7.270 1.00 91.75 83 SER A O 1
ATOM 652 N N . GLY A 1 84 ? -1.595 3.115 -6.388 1.00 86.50 84 GLY A N 1
ATOM 653 C CA . GLY A 1 84 ? -1.402 2.649 -5.014 1.00 86.50 84 GLY A CA 1
ATOM 654 C C . GLY A 1 84 ? -1.989 1.273 -4.714 1.00 86.50 84 GLY A C 1
ATOM 655 O O . GLY A 1 84 ? -1.753 0.743 -3.631 1.00 86.50 84 GLY A O 1
ATOM 656 N N . GLU A 1 85 ? -2.756 0.705 -5.643 1.00 86.19 85 GLU A N 1
ATOM 657 C CA . GLU A 1 85 ? -3.287 -0.645 -5.522 1.00 86.19 85 GLU A CA 1
ATOM 658 C C . GLU A 1 85 ? -2.232 -1.691 -5.904 1.00 86.19 85 GLU A C 1
ATOM 660 O O . GLU A 1 85 ? -1.671 -1.682 -7.004 1.00 86.19 85 GLU A O 1
ATOM 665 N N . ASP A 1 86 ? -2.002 -2.623 -4.983 1.00 83.69 86 ASP A N 1
ATOM 666 C CA . ASP A 1 86 ? -1.116 -3.762 -5.167 1.00 83.69 86 ASP A CA 1
ATOM 667 C C . ASP A 1 86 ? -1.917 -4.996 -5.607 1.00 83.69 86 ASP A C 1
ATOM 669 O O . ASP A 1 86 ? -2.922 -5.341 -4.985 1.00 83.69 86 ASP A O 1
ATOM 673 N N . LEU A 1 87 ? -1.437 -5.715 -6.628 1.00 86.56 87 LEU A N 1
ATOM 674 C CA . LEU A 1 87 ? -2.025 -6.990 -7.050 1.00 86.56 87 LEU A CA 1
ATOM 675 C C . LEU A 1 87 ? -1.075 -8.141 -6.727 1.00 86.56 87 LEU A C 1
ATOM 677 O O . LEU A 1 87 ? 0.074 -8.148 -7.159 1.00 86.56 87 LEU A O 1
ATOM 681 N N . CYS A 1 88 ? -1.563 -9.150 -6.013 1.00 85.12 88 CYS A N 1
ATOM 682 C CA . CYS A 1 88 ? -0.800 -10.357 -5.699 1.00 85.12 88 CYS A CA 1
ATOM 683 C C . CYS A 1 88 ? -1.415 -11.573 -6.393 1.00 85.12 88 CYS A C 1
ATOM 685 O O . CYS A 1 88 ? -2.632 -11.749 -6.388 1.00 85.12 88 CYS A O 1
ATOM 687 N N . ASN A 1 89 ? -0.578 -12.426 -6.976 1.00 85.94 89 ASN A N 1
ATOM 688 C CA . ASN A 1 89 ? -0.994 -13.701 -7.556 1.00 85.94 89 ASN A CA 1
ATOM 689 C C . ASN A 1 89 ? 0.098 -14.771 -7.392 1.00 85.94 89 ASN A C 1
ATOM 691 O O . ASN A 1 89 ? 1.102 -14.557 -6.714 1.00 85.94 89 ASN A O 1
ATOM 695 N N . SER A 1 90 ? -0.080 -15.928 -8.036 1.00 82.94 90 SER A N 1
ATOM 696 C CA . SER A 1 90 ? 0.877 -17.040 -7.990 1.00 82.94 90 SER A CA 1
ATOM 697 C C . SER A 1 90 ? 2.267 -16.695 -8.531 1.00 82.94 90 SER A C 1
ATOM 699 O O . SER A 1 90 ? 3.232 -17.372 -8.182 1.00 82.94 90 SER A O 1
ATOM 701 N N . ASP A 1 91 ? 2.397 -15.670 -9.378 1.00 82.75 91 ASP A N 1
ATOM 702 C CA . ASP A 1 91 ? 3.689 -15.213 -9.899 1.00 82.75 91 ASP A CA 1
ATOM 703 C C . ASP A 1 91 ? 4.425 -14.298 -8.919 1.00 82.75 91 ASP A C 1
ATOM 705 O O . ASP A 1 91 ? 5.658 -14.225 -8.984 1.00 82.75 91 ASP A O 1
ATOM 709 N N . GLY A 1 92 ? 3.689 -13.645 -8.017 1.00 86.19 92 GLY A N 1
ATOM 710 C CA . GLY A 1 92 ? 4.205 -12.758 -6.985 1.00 86.19 92 GLY A CA 1
ATOM 711 C C . GLY A 1 92 ? 3.398 -11.466 -6.857 1.00 86.19 92 GLY A C 1
ATOM 712 O O . GLY A 1 92 ? 2.186 -11.446 -7.081 1.00 86.19 92 GLY A O 1
ATOM 713 N N . LYS A 1 93 ? 4.075 -10.383 -6.470 1.00 88.19 93 LYS A N 1
ATOM 714 C CA . LYS A 1 93 ? 3.466 -9.062 -6.268 1.00 88.19 93 LYS A CA 1
ATOM 715 C C . LYS A 1 93 ? 3.686 -8.174 -7.487 1.00 88.19 93 LYS A C 1
ATOM 717 O O . LYS A 1 93 ? 4.818 -8.028 -7.944 1.00 88.19 93 LYS A O 1
ATOM 722 N N . TRP A 1 94 ? 2.626 -7.539 -7.964 1.00 90.88 94 TRP A N 1
ATOM 723 C CA . TRP A 1 94 ? 2.590 -6.723 -9.169 1.00 90.88 94 TRP A CA 1
ATOM 724 C C . TRP A 1 94 ? 2.179 -5.286 -8.866 1.00 90.88 94 TRP A C 1
ATOM 726 O O . TRP A 1 94 ? 1.277 -5.039 -8.067 1.00 90.88 94 TRP A O 1
ATOM 736 N N . LEU A 1 95 ? 2.820 -4.351 -9.565 1.00 92.06 95 LEU A N 1
ATOM 737 C CA . LEU A 1 95 ? 2.499 -2.929 -9.555 1.00 92.06 95 LEU A CA 1
ATOM 738 C C . LEU A 1 95 ? 1.911 -2.520 -10.900 1.00 92.06 95 LEU A C 1
ATOM 740 O O . LEU A 1 95 ? 2.490 -2.820 -11.947 1.00 92.06 95 LEU A O 1
ATOM 744 N N . ARG A 1 96 ? 0.805 -1.777 -10.876 1.00 93.31 96 ARG A N 1
ATOM 745 C CA . ARG A 1 96 ? 0.241 -1.155 -12.078 1.00 93.31 96 ARG A CA 1
ATOM 746 C C . ARG A 1 96 ? 0.918 0.192 -12.324 1.00 93.31 96 ARG A C 1
ATOM 748 O O . ARG A 1 96 ? 0.567 1.194 -11.708 1.00 93.31 96 ARG A O 1
ATOM 755 N N . VAL A 1 97 ? 1.900 0.211 -13.215 1.00 93.50 97 VAL A N 1
ATOM 756 C CA . VAL A 1 97 ? 2.659 1.394 -13.629 1.00 93.50 97 VAL A CA 1
ATOM 757 C C . VAL A 1 97 ? 1.840 2.216 -14.619 1.00 93.50 97 VAL A C 1
ATOM 759 O O . VAL A 1 97 ? 1.392 1.706 -15.642 1.00 93.50 97 VAL A O 1
ATOM 762 N N . LEU A 1 98 ? 1.672 3.503 -14.330 1.00 92.62 98 LEU A N 1
ATOM 763 C CA . LEU A 1 98 ? 0.915 4.450 -15.150 1.00 92.62 98 LEU A CA 1
ATOM 764 C C . LEU A 1 98 ? 1.851 5.296 -16.016 1.00 92.62 98 LEU A C 1
ATOM 766 O O . LEU A 1 98 ? 1.600 5.519 -17.200 1.00 92.62 98 LEU A O 1
ATOM 770 N N . ARG A 1 99 ? 2.948 5.772 -15.418 1.00 92.94 99 ARG A N 1
ATOM 771 C CA . ARG A 1 99 ? 3.898 6.687 -16.060 1.00 92.94 99 ARG A CA 1
ATOM 772 C C . ARG A 1 99 ? 5.329 6.326 -15.701 1.00 92.94 99 ARG A C 1
ATOM 774 O O . ARG A 1 99 ? 5.597 5.839 -14.603 1.00 92.94 99 ARG A O 1
ATOM 781 N N . VAL A 1 100 ? 6.259 6.601 -16.606 1.00 91.94 100 VAL A N 1
ATOM 782 C CA . VAL A 1 100 ? 7.688 6.342 -16.398 1.00 91.94 100 VAL A CA 1
ATOM 783 C C . VAL A 1 100 ? 8.503 7.559 -16.802 1.00 91.94 100 VAL A C 1
ATOM 785 O O . VAL A 1 100 ? 8.262 8.161 -17.842 1.00 91.94 100 VAL A O 1
ATOM 788 N N . LYS A 1 101 ? 9.513 7.886 -16.000 1.00 88.88 101 LYS A N 1
ATOM 789 C CA . LYS A 1 101 ? 10.550 8.862 -16.314 1.00 88.88 101 LYS A CA 1
ATOM 790 C C . LYS A 1 101 ? 11.910 8.168 -16.323 1.00 88.88 101 LYS A C 1
ATOM 792 O O . LYS A 1 101 ? 12.394 7.697 -15.292 1.00 88.88 101 LYS A O 1
ATOM 797 N N . VAL A 1 102 ? 12.520 8.103 -17.501 1.00 83.19 102 VAL A N 1
ATOM 798 C CA . VAL A 1 102 ? 13.879 7.577 -17.707 1.00 83.19 102 VAL A CA 1
ATOM 799 C C . VAL A 1 102 ? 14.851 8.753 -17.742 1.00 83.19 102 VAL A C 1
ATOM 801 O O . VAL A 1 102 ? 14.478 9.820 -18.207 1.00 83.19 102 VAL A O 1
ATOM 804 N N . LEU A 1 103 ? 16.094 8.565 -17.279 1.00 70.25 103 LEU A N 1
ATOM 805 C CA . LEU A 1 103 ? 17.131 9.614 -17.201 1.00 70.25 103 LEU A CA 1
ATOM 806 C C . LEU A 1 103 ? 17.262 10.466 -18.484 1.00 70.25 103 LEU A C 1
ATOM 808 O O . LEU A 1 103 ? 17.569 11.647 -18.402 1.00 70.25 103 LEU A O 1
ATOM 812 N N . THR A 1 104 ? 17.042 9.872 -19.658 1.00 62.28 104 THR A N 1
ATOM 813 C CA . THR A 1 104 ? 17.152 10.545 -20.961 1.00 62.28 104 THR A CA 1
ATOM 814 C C . THR A 1 104 ? 16.032 11.546 -21.247 1.00 62.28 104 THR A C 1
ATOM 816 O O . THR A 1 104 ? 16.216 12.403 -22.103 1.00 62.28 104 THR A O 1
ATOM 819 N N . ASN A 1 105 ? 14.899 11.460 -20.543 1.00 66.81 105 ASN A N 1
ATOM 820 C CA . ASN A 1 105 ? 13.726 12.302 -20.761 1.00 66.81 105 ASN A CA 1
ATOM 821 C C . ASN A 1 105 ? 13.428 13.125 -19.500 1.00 66.81 105 ASN A C 1
ATOM 823 O O . ASN A 1 105 ? 13.312 12.592 -18.394 1.00 66.81 105 ASN A O 1
ATOM 827 N N . GLU A 1 106 ? 13.259 14.438 -19.655 1.00 70.62 106 GLU A N 1
ATOM 828 C CA . GLU A 1 106 ? 12.868 15.297 -18.530 1.00 70.62 106 GLU A CA 1
ATOM 829 C C . GLU A 1 106 ? 11.396 15.103 -18.127 1.00 70.62 106 GLU A C 1
ATOM 831 O O . GLU A 1 106 ? 11.037 15.324 -16.963 1.00 70.62 106 GLU A O 1
ATOM 836 N N . GLU A 1 107 ? 10.570 14.605 -19.048 1.00 82.88 107 GLU A N 1
ATOM 837 C CA . GLU A 1 107 ? 9.130 14.422 -18.879 1.00 82.88 107 GLU A CA 1
ATOM 838 C C . GLU A 1 107 ? 8.729 12.968 -18.596 1.00 82.88 107 GLU A C 1
ATOM 840 O O . GLU A 1 107 ? 9.420 12.009 -18.952 1.00 82.88 107 GLU A O 1
ATOM 845 N N . TYR A 1 108 ? 7.580 12.815 -17.933 1.00 84.94 108 TYR A N 1
ATOM 846 C CA . TYR A 1 108 ? 6.955 11.520 -17.700 1.00 84.94 108 TYR A CA 1
ATOM 847 C C . TYR A 1 108 ? 6.271 11.030 -18.971 1.00 84.94 108 TYR A C 1
ATOM 849 O O . TYR A 1 108 ? 5.339 11.656 -19.473 1.00 84.94 108 TYR A O 1
ATOM 857 N N . GLU A 1 109 ? 6.677 9.860 -19.443 1.00 86.94 109 GLU A N 1
ATOM 858 C CA . GLU A 1 109 ? 5.990 9.167 -20.519 1.00 86.94 109 GLU A CA 1
ATOM 859 C C . GLU A 1 109 ? 4.805 8.387 -19.944 1.00 86.94 109 GLU A C 1
ATOM 861 O O . GLU A 1 109 ? 4.966 7.557 -19.042 1.00 86.94 109 GLU A O 1
ATOM 866 N N . THR A 1 110 ? 3.609 8.664 -20.460 1.00 89.19 110 THR A N 1
ATOM 867 C CA . THR A 1 110 ? 2.391 7.940 -20.080 1.00 89.19 110 THR A CA 1
ATOM 868 C C . THR A 1 110 ? 2.297 6.648 -20.873 1.00 89.19 110 THR A C 1
ATOM 870 O O . THR A 1 110 ? 2.456 6.647 -22.093 1.00 89.19 110 THR A O 1
ATOM 873 N N . LEU A 1 111 ? 2.069 5.537 -20.175 1.00 87.19 111 LEU A N 1
ATOM 874 C CA . LEU A 1 111 ? 1.961 4.228 -20.806 1.00 87.19 111 LEU A CA 1
ATOM 875 C C . LEU A 1 111 ? 0.591 4.076 -21.489 1.00 87.19 111 LEU A C 1
ATOM 877 O O . LEU A 1 111 ? -0.401 4.608 -20.991 1.00 87.19 111 LEU A O 1
ATOM 881 N N . PRO A 1 112 ? 0.511 3.363 -22.627 1.00 78.69 112 PRO A N 1
ATOM 882 C CA . PRO A 1 112 ? -0.739 3.207 -23.362 1.00 78.69 112 PRO A CA 1
ATOM 883 C C . PRO A 1 112 ? -1.767 2.376 -22.576 1.00 78.69 112 PRO A C 1
ATOM 885 O O . PRO A 1 112 ? -1.421 1.377 -21.948 1.00 78.69 112 PRO A O 1
ATOM 888 N N . GLY A 1 113 ? -3.045 2.758 -22.668 1.00 81.38 113 GLY A N 1
ATOM 889 C CA . GLY A 1 113 ? -4.156 2.085 -21.983 1.00 81.38 113 GLY A CA 1
ATOM 890 C C . GLY A 1 113 ? -4.250 2.435 -20.493 1.00 81.38 113 GLY A C 1
ATOM 891 O O . GLY A 1 113 ? -3.886 3.532 -20.084 1.00 81.38 113 GLY A O 1
ATOM 892 N N . ASN A 1 114 ? -4.715 1.489 -19.669 1.00 82.56 114 ASN A N 1
ATOM 893 C CA . ASN A 1 114 ? -4.834 1.646 -18.208 1.00 82.56 114 ASN A CA 1
ATOM 894 C C . ASN A 1 114 ? -3.504 1.383 -17.461 1.00 82.56 114 ASN A C 1
ATOM 896 O O . ASN A 1 114 ? -3.506 0.939 -16.311 1.00 82.56 114 ASN A O 1
ATOM 900 N N . GLY A 1 115 ? -2.366 1.626 -18.117 1.00 88.94 115 GLY A N 1
ATOM 901 C CA . GLY A 1 115 ? -1.029 1.332 -17.603 1.00 88.94 115 GLY A CA 1
ATOM 902 C C . GLY A 1 115 ? -0.512 -0.068 -17.951 1.00 88.94 115 GLY A C 1
ATOM 903 O O . GLY A 1 115 ? -1.146 -0.839 -18.671 1.00 88.94 115 GLY A O 1
ATOM 904 N N . ALA A 1 116 ? 0.673 -0.392 -17.436 1.00 93.31 116 ALA A N 1
ATOM 905 C CA . ALA A 1 116 ? 1.341 -1.681 -17.609 1.00 93.31 116 ALA A CA 1
ATOM 906 C C . ALA A 1 116 ? 1.758 -2.270 -16.256 1.00 93.31 116 ALA A C 1
ATOM 908 O O . ALA A 1 116 ? 1.826 -1.570 -15.251 1.00 93.31 116 ALA A O 1
ATOM 909 N N . TRP A 1 117 ? 2.067 -3.559 -16.220 1.00 93.81 117 TRP A N 1
ATOM 910 C CA . TRP A 1 117 ? 2.320 -4.292 -14.984 1.00 93.81 117 TRP A CA 1
ATOM 911 C C . TRP A 1 117 ? 3.808 -4.552 -14.781 1.00 93.81 117 TRP A C 1
ATOM 913 O O . TRP A 1 117 ? 4.472 -5.081 -15.666 1.00 93.81 117 TRP A O 1
ATOM 923 N N . LEU A 1 118 ? 4.333 -4.209 -13.609 1.00 92.62 118 LEU A N 1
ATOM 924 C CA . LEU A 1 118 ? 5.699 -4.519 -13.195 1.00 92.62 118 LEU A CA 1
ATOM 925 C C . LEU A 1 118 ? 5.659 -5.579 -12.095 1.00 92.62 118 LEU A C 1
ATOM 927 O O . LEU A 1 118 ? 5.002 -5.380 -11.074 1.00 92.62 118 LEU A O 1
ATOM 931 N N . LEU A 1 119 ? 6.385 -6.680 -12.278 1.00 91.31 119 LEU A N 1
ATOM 932 C CA . LEU A 1 119 ? 6.584 -7.664 -11.216 1.00 91.31 119 LEU A CA 1
ATOM 933 C C . LEU A 1 119 ? 7.579 -7.097 -10.197 1.00 91.31 119 LEU A C 1
ATOM 935 O O . LEU A 1 119 ? 8.744 -6.871 -10.522 1.00 91.31 119 LEU A O 1
ATOM 939 N N . LEU A 1 120 ? 7.111 -6.856 -8.976 1.00 87.12 120 LEU A N 1
ATOM 940 C CA . LEU A 1 120 ? 7.902 -6.280 -7.893 1.00 87.12 120 LEU A CA 1
ATOM 941 C C . LEU A 1 120 ? 8.754 -7.333 -7.182 1.00 87.12 120 LEU A C 1
ATOM 943 O O . LEU A 1 120 ? 9.942 -7.111 -6.958 1.00 87.12 120 LEU A O 1
ATOM 947 N N . PHE A 1 121 ? 8.119 -8.459 -6.850 1.00 83.94 121 PHE A N 1
ATOM 948 C CA . PHE A 1 121 ? 8.715 -9.626 -6.204 1.00 83.94 121 PHE A CA 1
ATOM 949 C C . PHE A 1 121 ? 8.131 -10.888 -6.822 1.00 83.94 121 PHE A C 1
ATOM 951 O O . PHE A 1 121 ? 6.925 -10.948 -7.060 1.00 83.94 121 PHE A O 1
ATOM 958 N N . SER A 1 122 ? 8.965 -11.898 -7.047 1.00 81.69 122 SER A N 1
ATOM 959 C CA . SER A 1 122 ? 8.523 -13.212 -7.514 1.00 81.69 122 SER A CA 1
ATOM 960 C C . SER A 1 122 ? 8.052 -14.066 -6.335 1.00 81.69 122 SER A C 1
ATOM 962 O O . SER A 1 122 ? 8.675 -14.068 -5.289 1.00 81.69 122 SER A O 1
ATOM 964 N N . SER A 1 123 ? 7.021 -14.891 -6.491 1.00 72.31 123 SER A N 1
ATOM 965 C CA . SER A 1 123 ? 6.616 -15.853 -5.443 1.00 72.31 123 SER A CA 1
ATOM 966 C C . SER A 1 123 ? 7.698 -16.883 -5.082 1.00 72.31 123 SER A C 1
ATOM 968 O O . SER A 1 123 ? 7.645 -17.500 -4.024 1.00 72.31 123 SER A O 1
ATOM 970 N N . ARG A 1 124 ? 8.681 -17.077 -5.970 1.00 68.44 124 ARG A N 1
ATOM 971 C CA . ARG A 1 124 ? 9.824 -17.985 -5.781 1.00 68.44 124 ARG A CA 1
ATOM 972 C C . ARG A 1 124 ? 11.079 -17.281 -5.258 1.00 68.44 124 ARG A C 1
ATOM 974 O O . ARG A 1 124 ? 12.110 -17.936 -5.136 1.00 68.44 124 ARG A O 1
ATOM 981 N N . SER A 1 125 ? 11.021 -15.969 -5.023 1.00 61.50 125 SER A N 1
ATOM 982 C CA . SER A 1 125 ? 12.160 -15.220 -4.495 1.00 61.50 125 SER A CA 1
ATOM 983 C C . SER A 1 125 ? 12.387 -15.561 -3.027 1.00 61.50 125 SER A C 1
ATOM 985 O O . SER A 1 125 ? 11.426 -15.627 -2.259 1.00 61.50 125 SER A O 1
ATOM 987 N N . SER A 1 126 ? 13.645 -15.733 -2.614 1.00 54.88 126 SER A N 1
ATOM 988 C CA . SER A 1 126 ? 13.978 -15.768 -1.189 1.00 54.88 126 SER A CA 1
ATOM 989 C C . SER A 1 126 ? 13.654 -14.416 -0.540 1.00 54.88 126 SER A C 1
ATOM 991 O O . SER A 1 126 ? 13.549 -13.389 -1.212 1.00 54.88 126 SER A O 1
ATOM 993 N N . THR A 1 127 ? 13.530 -14.390 0.787 1.00 53.56 127 THR A N 1
ATOM 994 C CA . THR A 1 127 ? 13.275 -13.173 1.582 1.00 53.56 127 THR A CA 1
ATOM 995 C C . THR A 1 127 ? 14.360 -12.092 1.454 1.00 53.56 127 THR A C 1
ATOM 997 O O . THR A 1 127 ? 14.194 -11.001 1.991 1.00 53.56 127 THR A O 1
ATOM 1000 N N . GLU A 1 128 ? 15.461 -12.377 0.751 1.00 55.12 128 GLU A N 1
ATOM 1001 C CA . GLU A 1 128 ? 16.599 -11.478 0.529 1.00 55.12 128 GLU A CA 1
ATOM 1002 C C . GLU A 1 128 ? 16.605 -10.816 -0.863 1.00 55.12 128 GLU A C 1
ATOM 1004 O O . GLU A 1 128 ? 17.494 -10.013 -1.158 1.00 55.12 128 GLU A O 1
ATOM 1009 N N . GLU A 1 129 ? 15.641 -11.119 -1.743 1.00 69.06 129 GLU A N 1
ATOM 1010 C CA . GLU A 1 129 ? 15.626 -10.537 -3.090 1.00 69.06 129 GLU A CA 1
ATOM 1011 C C . GLU A 1 129 ? 15.336 -9.029 -3.048 1.00 69.06 129 GLU A C 1
ATOM 1013 O O . GLU A 1 129 ? 14.361 -8.557 -2.456 1.00 69.06 129 GLU A O 1
ATOM 1018 N N . THR A 1 130 ? 16.205 -8.250 -3.696 1.00 76.56 130 THR A N 1
ATOM 1019 C CA . THR A 1 130 ? 16.021 -6.802 -3.807 1.00 76.56 130 THR A CA 1
ATOM 1020 C C . THR A 1 130 ? 14.843 -6.521 -4.742 1.00 76.56 130 THR A C 1
ATOM 1022 O O . THR A 1 130 ? 14.881 -6.973 -5.888 1.00 76.56 130 THR A O 1
ATOM 1025 N N . PRO A 1 131 ? 13.817 -5.763 -4.310 1.00 82.81 131 PRO A N 1
ATOM 1026 C CA . PRO A 1 131 ? 12.669 -5.466 -5.157 1.00 82.81 131 PRO A CA 1
ATOM 1027 C C . PRO A 1 131 ? 13.071 -4.792 -6.461 1.00 82.81 131 PRO A C 1
ATOM 1029 O O . PRO A 1 131 ? 13.976 -3.950 -6.488 1.00 82.81 131 PRO A O 1
ATOM 1032 N N . ALA A 1 132 ? 12.294 -5.053 -7.513 1.00 82.88 132 ALA A N 1
ATOM 1033 C CA . ALA A 1 132 ? 12.464 -4.370 -8.793 1.00 82.88 132 ALA A CA 1
ATOM 1034 C C . ALA A 1 132 ? 12.348 -2.838 -8.666 1.00 82.88 132 ALA A C 1
ATOM 1036 O O . ALA A 1 132 ? 12.998 -2.107 -9.413 1.00 82.88 132 ALA A O 1
ATOM 1037 N N . ALA A 1 133 ? 11.543 -2.346 -7.717 1.00 86.25 133 ALA A N 1
ATOM 1038 C CA . ALA A 1 133 ? 11.396 -0.930 -7.408 1.00 86.25 133 ALA A CA 1
ATOM 1039 C C . ALA A 1 133 ? 11.047 -0.701 -5.925 1.00 86.25 133 ALA A C 1
ATOM 1041 O O . ALA A 1 133 ? 10.411 -1.520 -5.275 1.00 86.25 133 ALA A O 1
ATOM 1042 N N . VAL A 1 134 ? 11.434 0.440 -5.371 1.00 87.75 134 VAL A N 1
ATOM 1043 C CA . VAL A 1 134 ? 11.180 0.849 -3.987 1.00 87.75 134 VAL A CA 1
ATOM 1044 C C . VAL A 1 134 ? 10.409 2.165 -4.014 1.00 87.75 134 VAL A C 1
ATOM 1046 O O . VAL A 1 134 ? 10.786 3.053 -4.783 1.00 87.75 134 VAL A O 1
ATOM 1049 N N . PRO A 1 135 ? 9.342 2.327 -3.211 1.00 87.25 135 PRO A N 1
ATOM 1050 C CA . PRO A 1 135 ? 8.607 3.583 -3.161 1.00 87.25 135 PRO A CA 1
ATOM 1051 C C . PRO A 1 135 ? 9.543 4.721 -2.746 1.00 87.25 135 PRO A C 1
ATOM 1053 O O . PRO A 1 135 ? 10.347 4.583 -1.819 1.00 87.25 135 PRO A O 1
ATOM 1056 N N . VAL A 1 136 ? 9.442 5.853 -3.436 1.00 85.62 136 VAL A N 1
ATOM 1057 C CA . VAL A 1 136 ? 10.196 7.059 -3.104 1.00 85.62 136 VAL A CA 1
ATOM 1058 C C . VAL A 1 136 ? 9.705 7.552 -1.751 1.00 85.62 136 VAL A C 1
ATOM 1060 O O . VAL A 1 136 ? 8.557 7.973 -1.599 1.00 85.62 136 VAL A O 1
ATOM 1063 N N . GLN A 1 137 ? 10.584 7.489 -0.756 1.00 75.88 137 GLN A N 1
ATOM 1064 C CA . GLN A 1 137 ? 10.325 8.108 0.532 1.00 75.88 137 GLN A CA 1
ATOM 1065 C C . GLN A 1 137 ? 10.532 9.613 0.392 1.00 75.88 137 GLN A C 1
ATOM 1067 O O . GLN A 1 137 ? 11.579 10.070 -0.069 1.00 75.88 137 GLN A O 1
ATOM 1072 N N . ASP A 1 138 ? 9.537 10.392 0.812 1.00 64.94 138 ASP A N 1
ATOM 1073 C CA . ASP A 1 138 ? 9.739 11.818 1.022 1.00 64.94 138 ASP A CA 1
ATOM 1074 C C . ASP A 1 138 ? 10.774 11.953 2.143 1.00 64.94 138 ASP A C 1
ATOM 1076 O O . ASP A 1 138 ? 10.511 11.545 3.276 1.00 64.94 138 ASP A O 1
ATOM 1080 N N . ASN A 1 139 ? 11.962 12.478 1.826 1.00 48.91 139 ASN A N 1
ATOM 1081 C CA . ASN A 1 139 ? 13.059 12.715 2.769 1.00 48.91 139 ASN A CA 1
ATOM 1082 C C . ASN A 1 139 ? 12.674 13.788 3.809 1.00 48.91 139 ASN A C 1
ATOM 1084 O O . ASN A 1 139 ? 13.257 14.864 3.868 1.00 48.91 139 ASN A O 1
ATOM 1088 N N . ASN A 1 140 ? 11.689 13.502 4.655 1.00 46.66 140 ASN A N 1
ATOM 1089 C CA . ASN A 1 140 ? 11.314 14.308 5.814 1.00 46.66 140 ASN A CA 1
ATOM 1090 C C . ASN A 1 140 ? 12.117 13.902 7.064 1.00 46.66 140 ASN A C 1
ATOM 1092 O O . ASN A 1 140 ? 11.965 14.500 8.129 1.00 46.66 140 ASN A O 1
ATOM 1096 N N . THR A 1 141 ? 12.976 12.884 6.947 1.00 41.38 141 THR A N 1
ATOM 1097 C CA . THR A 1 141 ? 13.720 12.270 8.056 1.00 41.38 141 THR A CA 1
ATOM 1098 C C . THR A 1 141 ? 15.100 12.870 8.299 1.00 41.38 141 THR A C 1
ATOM 1100 O O . THR A 1 141 ? 15.743 12.505 9.282 1.00 41.38 141 THR A O 1
ATOM 1103 N N . SER A 1 142 ? 15.564 13.834 7.496 1.00 39.88 142 SER A N 1
ATOM 1104 C CA . SER A 1 142 ? 16.724 14.636 7.887 1.00 39.88 142 SER A CA 1
ATOM 1105 C C . SER A 1 142 ? 16.290 15.682 8.914 1.00 39.88 142 SER A C 1
ATOM 1107 O O . SER A 1 142 ? 16.155 16.871 8.620 1.00 39.88 142 SER A O 1
ATOM 1109 N N . ILE A 1 143 ? 16.118 15.247 10.165 1.00 43.25 143 ILE A N 1
ATOM 1110 C CA . ILE A 1 143 ? 16.287 16.114 11.336 1.00 43.25 143 ILE A CA 1
ATOM 1111 C C . ILE A 1 143 ? 17.787 16.447 11.409 1.00 43.25 143 ILE A C 1
ATOM 1113 O O . ILE A 1 143 ? 18.521 15.999 12.285 1.00 43.25 143 ILE A O 1
ATOM 1117 N N . GLY A 1 144 ? 18.270 17.202 10.421 1.00 37.88 144 GLY A N 1
ATOM 1118 C CA . GLY A 1 144 ? 19.551 17.875 10.484 1.00 37.88 144 GLY A CA 1
ATOM 1119 C C . GLY A 1 144 ? 19.454 18.909 11.596 1.00 37.88 144 GLY A C 1
ATOM 1120 O O . GLY A 1 144 ? 18.567 19.763 11.589 1.00 37.88 144 GLY A O 1
ATOM 1121 N N . ARG A 1 145 ? 20.355 18.805 12.571 1.00 41.19 145 ARG A N 1
ATOM 1122 C CA . ARG A 1 145 ? 20.460 19.636 13.780 1.00 41.19 145 ARG A CA 1
ATOM 1123 C C . ARG A 1 145 ? 20.674 21.141 13.533 1.00 41.19 145 ARG A C 1
ATOM 1125 O O . ARG A 1 145 ? 20.808 21.878 14.499 1.00 41.19 145 ARG A O 1
ATOM 1132 N N . ASN A 1 146 ? 20.620 21.619 12.291 1.00 44.94 146 ASN A N 1
ATOM 1133 C CA . ASN A 1 146 ? 20.882 23.011 11.934 1.00 44.94 146 ASN A CA 1
ATOM 1134 C C . ASN A 1 146 ? 19.650 23.631 11.258 1.00 44.94 146 ASN A C 1
ATOM 1136 O O . ASN A 1 146 ? 19.593 23.756 10.037 1.00 44.94 146 ASN A O 1
ATOM 1140 N N . LYS A 1 147 ? 18.637 24.009 12.047 1.00 47.34 147 LYS A N 1
ATOM 1141 C CA . LYS A 1 147 ? 17.519 24.826 11.551 1.00 47.34 147 LYS A CA 1
ATOM 1142 C C . LYS A 1 147 ? 17.848 26.303 11.727 1.00 47.34 147 LYS A C 1
ATOM 1144 O O . LYS A 1 147 ? 17.754 26.838 12.826 1.00 47.34 147 LYS A O 1
ATOM 1149 N N . THR A 1 148 ? 18.185 26.962 10.625 1.00 42.50 148 THR A N 1
ATOM 1150 C CA . THR A 1 148 ? 18.038 28.412 10.485 1.00 42.50 148 THR A CA 1
ATOM 1151 C C . THR A 1 148 ? 16.559 28.799 10.628 1.00 42.50 148 THR A C 1
ATOM 1153 O O . THR A 1 148 ? 15.653 28.081 10.189 1.00 42.50 148 THR A O 1
ATOM 1156 N N . ILE A 1 149 ? 16.327 29.950 11.265 1.00 52.03 149 ILE A N 1
ATOM 1157 C CA . ILE A 1 149 ? 15.051 30.460 11.812 1.00 52.03 149 ILE A CA 1
ATOM 1158 C C . ILE A 1 149 ? 13.939 30.679 10.752 1.00 52.03 149 ILE A C 1
ATOM 1160 O O . ILE A 1 149 ? 12.778 30.864 11.107 1.00 52.03 149 ILE A O 1
ATOM 1164 N N . TYR A 1 150 ? 14.241 30.549 9.455 1.00 47.91 150 TYR A N 1
ATOM 1165 C CA . TYR A 1 150 ? 13.316 30.834 8.344 1.00 47.91 150 TYR A CA 1
ATOM 1166 C C . TYR A 1 150 ? 12.998 29.637 7.433 1.00 47.91 150 TYR A C 1
ATOM 1168 O O . TYR A 1 150 ? 12.494 29.807 6.324 1.00 47.91 150 TYR A O 1
ATOM 1176 N N . SER A 1 151 ? 13.244 28.406 7.879 1.00 53.47 151 SER A N 1
ATOM 1177 C CA . SER A 1 151 ? 12.836 27.223 7.114 1.00 53.47 151 SER A CA 1
ATOM 1178 C C . SER A 1 151 ? 11.317 27.007 7.229 1.00 53.47 151 SER A C 1
ATOM 1180 O O . SER A 1 151 ? 10.792 26.601 8.270 1.00 53.47 151 SER A O 1
ATOM 1182 N N . ARG A 1 152 ? 10.588 27.312 6.144 1.00 53.09 152 ARG A N 1
ATOM 1183 C CA . ARG A 1 152 ? 9.157 27.006 5.963 1.00 53.09 152 ARG A CA 1
ATOM 1184 C C . ARG A 1 152 ? 8.951 25.533 6.337 1.00 53.09 152 ARG A C 1
ATOM 1186 O O . ARG A 1 152 ? 9.524 24.659 5.697 1.00 53.09 152 ARG A O 1
ATOM 1193 N N . LYS A 1 153 ? 8.201 25.249 7.411 1.00 61.00 153 LYS A N 1
ATOM 1194 C CA . LYS A 1 153 ? 7.942 23.864 7.841 1.00 61.00 153 LYS A CA 1
ATOM 1195 C C . LYS A 1 153 ? 7.300 23.106 6.678 1.00 61.00 153 LYS A C 1
ATOM 1197 O O . LYS A 1 153 ? 6.176 23.434 6.305 1.00 61.00 153 LYS A O 1
ATOM 1202 N N . GLN A 1 154 ? 8.016 22.134 6.121 1.00 62.06 154 GLN A N 1
ATOM 1203 C CA . GLN A 1 154 ? 7.502 21.252 5.081 1.00 62.06 154 GLN A CA 1
ATOM 1204 C C . GLN A 1 154 ? 6.286 20.494 5.631 1.00 62.06 154 GLN A C 1
ATOM 1206 O O . GLN A 1 154 ? 6.332 19.945 6.733 1.00 62.06 154 GLN A O 1
ATOM 1211 N N . ILE A 1 155 ? 5.179 20.549 4.894 1.00 72.31 155 ILE A N 1
ATOM 1212 C CA . ILE A 1 155 ? 3.929 19.845 5.200 1.00 72.31 155 ILE A CA 1
ATOM 1213 C C . ILE A 1 155 ? 4.153 18.384 4.785 1.00 72.31 155 ILE A C 1
ATOM 1215 O O . ILE A 1 155 ? 4.434 18.148 3.608 1.00 72.31 155 ILE A O 1
ATOM 1219 N N . PRO A 1 156 ? 4.114 17.401 5.705 1.00 77.62 156 PRO A N 1
ATOM 1220 C CA . PRO A 1 156 ? 4.277 16.007 5.319 1.00 77.62 156 PRO A CA 1
ATOM 1221 C C . PRO A 1 156 ? 3.084 15.537 4.490 1.00 77.62 156 PRO A C 1
ATOM 1223 O O . PRO A 1 156 ? 1.938 15.845 4.820 1.00 77.62 156 PRO A O 1
ATOM 1226 N N . ARG A 1 157 ? 3.374 14.760 3.444 1.00 84.69 157 ARG A N 1
ATOM 1227 C CA . ARG A 1 157 ? 2.377 14.126 2.583 1.00 84.69 157 ARG A CA 1
ATOM 1228 C C . ARG A 1 157 ? 2.121 12.697 3.034 1.00 84.69 157 ARG A C 1
ATOM 1230 O O . ARG A 1 157 ? 3.056 11.906 3.151 1.00 84.69 157 ARG A O 1
ATOM 1237 N N . LEU A 1 158 ? 0.866 12.372 3.315 1.00 86.19 158 LEU A N 1
ATOM 1238 C CA . LEU A 1 158 ? 0.455 11.061 3.805 1.00 86.19 158 LEU A CA 1
ATOM 1239 C C . LEU A 1 158 ? 0.069 10.181 2.620 1.00 86.19 158 LEU A C 1
ATOM 1241 O O . LEU A 1 158 ? -0.846 10.504 1.866 1.00 86.19 158 LEU A O 1
ATOM 1245 N N . ARG A 1 159 ? 0.793 9.072 2.461 1.00 85.56 159 ARG A N 1
ATOM 1246 C CA . ARG A 1 159 ? 0.616 8.116 1.357 1.00 85.56 159 ARG A CA 1
ATOM 1247 C C . ARG A 1 159 ? 0.138 6.741 1.822 1.00 85.56 159 ARG A C 1
ATOM 1249 O O . ARG A 1 159 ? -0.175 5.910 0.987 1.00 85.56 159 ARG A O 1
ATOM 1256 N N . SER A 1 160 ? 0.080 6.498 3.131 1.00 88.06 160 SER A N 1
ATOM 1257 C CA . SER A 1 160 ? -0.330 5.213 3.697 1.00 88.06 160 SER A CA 1
ATOM 1258 C C . SER A 1 160 ? -1.606 5.352 4.515 1.00 88.06 160 SER A C 1
ATOM 1260 O O . SER A 1 160 ? -1.807 6.367 5.191 1.00 88.06 160 SER A O 1
ATOM 1262 N N . TRP A 1 161 ? -2.443 4.318 4.489 1.00 90.56 161 TRP A N 1
ATOM 1263 C CA . TRP A 1 161 ? -3.689 4.287 5.250 1.00 90.56 161 TRP A CA 1
ATOM 1264 C C . TRP A 1 161 ? -3.431 4.419 6.755 1.00 90.56 161 TRP A C 1
ATOM 1266 O O . TRP A 1 161 ? -4.182 5.111 7.437 1.00 90.56 161 TRP A O 1
ATOM 1276 N N . GLU A 1 162 ? -2.330 3.869 7.291 1.00 90.69 162 GLU A N 1
ATOM 1277 C CA . GLU A 1 162 ? -2.013 3.995 8.720 1.00 90.69 162 GLU A CA 1
ATOM 1278 C C . GLU A 1 162 ? -1.810 5.456 9.111 1.00 90.69 162 GLU A C 1
ATOM 1280 O O . GLU A 1 162 ? -2.258 5.890 10.172 1.00 90.69 162 GLU A O 1
ATOM 1285 N N . ALA A 1 163 ? -1.137 6.223 8.252 1.00 88.81 163 ALA A N 1
ATOM 1286 C CA . ALA A 1 163 ? -0.871 7.625 8.507 1.00 88.81 163 ALA A CA 1
ATOM 1287 C C . ALA A 1 163 ? -2.143 8.475 8.357 1.00 88.81 163 ALA A C 1
ATOM 1289 O O . ALA A 1 163 ? -2.326 9.420 9.126 1.00 88.81 163 ALA A O 1
ATOM 1290 N N . VAL A 1 164 ? -3.037 8.119 7.425 1.00 90.81 164 VAL A N 1
ATOM 1291 C CA . VAL A 1 164 ? -4.360 8.751 7.288 1.00 90.81 164 VAL A CA 1
ATOM 1292 C C . VAL A 1 164 ? -5.221 8.456 8.516 1.00 90.81 164 VAL A C 1
ATOM 1294 O O . VAL A 1 164 ? -5.744 9.389 9.113 1.00 90.81 164 VAL A O 1
ATOM 1297 N N . VAL A 1 165 ? -5.283 7.204 8.983 1.00 91.62 165 VAL A N 1
ATOM 1298 C CA . VAL A 1 165 ? -5.962 6.824 10.237 1.00 91.62 165 VAL A CA 1
ATOM 1299 C C . VAL A 1 165 ? -5.436 7.638 11.420 1.00 91.62 165 VAL A C 1
ATOM 1301 O O . VAL A 1 165 ? -6.211 8.148 12.232 1.00 91.62 165 VAL A O 1
ATOM 1304 N N . GLU A 1 166 ? -4.115 7.769 11.529 1.00 90.56 166 GLU A N 1
ATOM 1305 C CA . GLU A 1 166 ? -3.484 8.557 12.585 1.00 90.56 166 GLU A CA 1
ATOM 1306 C C . GLU A 1 166 ? -3.875 10.032 12.519 1.00 90.56 166 GLU A C 1
ATOM 1308 O O . GLU A 1 166 ? -4.163 10.620 13.559 1.00 90.56 166 GLU A O 1
ATOM 1313 N N . GLU A 1 167 ? -3.910 10.620 11.327 1.00 88.62 167 GLU A N 1
ATOM 1314 C CA . GLU A 1 167 ? -4.343 12.003 11.119 1.00 88.62 167 GLU A CA 1
ATOM 1315 C C . GLU A 1 167 ? -5.832 12.190 11.452 1.00 88.62 167 GLU A C 1
ATOM 1317 O O . GLU A 1 167 ? -6.181 13.137 12.157 1.00 88.62 167 GLU A O 1
ATOM 1322 N N . THR A 1 168 ? -6.698 11.260 11.035 1.00 90.25 168 THR A N 1
ATOM 1323 C CA . THR A 1 168 ? -8.154 11.321 11.242 1.00 90.25 168 THR A CA 1
ATOM 1324 C C . THR A 1 168 ? -8.554 11.165 12.714 1.00 90.25 168 THR A C 1
ATOM 1326 O O . THR A 1 168 ? -9.413 11.899 13.201 1.00 90.25 168 THR A O 1
ATOM 1329 N N . TYR A 1 169 ? -7.946 10.226 13.448 1.00 90.38 169 TYR A N 1
ATOM 1330 C CA . TYR A 1 169 ? -8.389 9.854 14.803 1.00 90.38 169 TYR A CA 1
ATOM 1331 C C . TYR A 1 169 ? -7.563 10.463 15.949 1.00 90.38 169 TYR A C 1
ATOM 1333 O O . TYR A 1 169 ? -7.928 10.332 17.132 1.00 90.38 169 TYR A O 1
ATOM 1341 N N . SER A 1 170 ? -6.439 11.116 15.643 1.00 86.31 170 SER A N 1
ATOM 1342 C CA . SER A 1 170 ? -5.591 11.745 16.657 1.00 86.31 170 SER A CA 1
ATOM 1343 C C . SER A 1 170 ? -6.267 12.984 17.254 1.00 86.31 170 SER A C 1
ATOM 1345 O O . SER A 1 170 ? -6.773 13.836 16.526 1.00 86.31 170 SER A O 1
ATOM 1347 N N . PRO A 1 171 ? -6.270 13.145 18.592 1.00 73.19 171 PRO A N 1
ATOM 1348 C CA . PRO A 1 171 ? -6.866 14.315 19.224 1.00 73.19 171 PRO A CA 1
ATOM 1349 C C . PRO A 1 171 ? -6.159 15.606 18.770 1.00 73.19 171 PRO A C 1
ATOM 1351 O O . PRO A 1 171 ? -4.943 15.775 18.934 1.00 73.19 171 PRO A O 1
ATOM 1354 N N . VAL A 1 172 ? -6.933 16.529 18.195 1.00 68.75 172 VAL A N 1
ATOM 1355 C CA . VAL A 1 172 ? -6.439 17.782 17.611 1.00 68.75 172 VAL A CA 1
ATOM 1356 C C . VAL A 1 172 ? -6.352 18.859 18.692 1.00 68.75 172 VAL A C 1
ATOM 1358 O O . VAL A 1 172 ? -7.295 19.603 18.927 1.00 68.75 172 VAL A O 1
ATOM 1361 N N . LEU A 1 173 ? -5.199 18.968 19.359 1.00 62.41 173 LEU A N 1
ATOM 1362 C CA . LEU A 1 173 ? -4.910 20.130 20.221 1.00 62.41 173 LEU A CA 1
ATOM 1363 C C . LEU A 1 173 ? -4.392 21.337 19.411 1.00 62.41 173 LEU A C 1
ATOM 1365 O O . LEU A 1 173 ? -4.501 22.479 19.845 1.00 62.41 173 LEU A O 1
ATOM 1369 N N . LYS A 1 174 ? -3.826 21.087 18.223 1.00 62.69 174 LYS A N 1
ATOM 1370 C CA . LYS A 1 174 ? -3.465 22.056 17.171 1.00 62.69 174 LYS A CA 1
ATOM 1371 C C . LYS A 1 174 ? -3.691 21.358 15.829 1.00 62.69 174 LYS A C 1
ATOM 1373 O O . LYS A 1 174 ? -3.422 20.162 15.766 1.00 62.69 174 LYS A O 1
ATOM 1378 N N . LYS A 1 175 ? -4.152 22.070 14.786 1.00 59.84 175 LYS A N 1
ATOM 1379 C CA . LYS A 1 175 ? -4.312 21.494 13.434 1.00 59.84 175 LYS A CA 1
ATOM 1380 C C . LYS A 1 175 ? -2.999 20.828 13.013 1.00 59.84 175 LYS A C 1
ATOM 1382 O O . LYS A 1 175 ? -1.989 21.521 12.837 1.00 59.84 175 LYS A O 1
ATOM 1387 N N . HIS A 1 176 ? -3.014 19.503 12.909 1.00 64.94 176 HIS A N 1
ATOM 1388 C CA . HIS A 1 176 ? -1.915 18.741 12.338 1.00 64.94 176 HIS A CA 1
ATOM 1389 C C . HIS A 1 176 ? -1.846 19.146 10.858 1.00 64.94 176 HIS A C 1
ATOM 1391 O O . H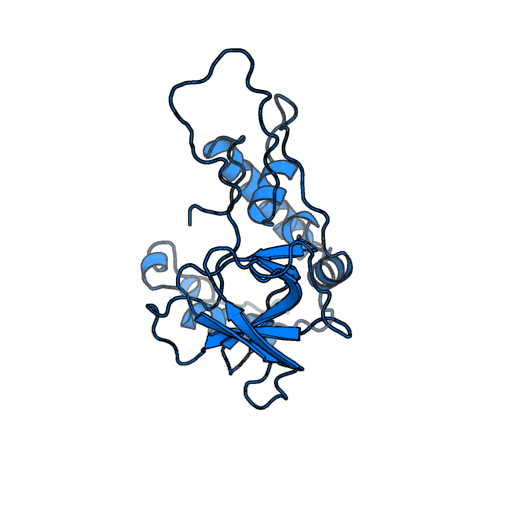IS A 1 176 ? -2.861 19.286 10.186 1.00 64.94 176 HIS A O 1
ATOM 1397 N N . ARG A 1 177 ? -0.663 19.558 10.394 1.00 68.38 177 ARG A N 1
ATOM 1398 C CA . ARG A 1 177 ? -0.473 20.135 9.051 1.00 68.38 177 ARG A CA 1
ATOM 1399 C C . ARG A 1 177 ? 0.002 19.055 8.089 1.00 68.38 177 ARG A C 1
ATOM 1401 O O . ARG A 1 177 ? 1.047 19.246 7.477 1.00 68.38 177 ARG A O 1
ATOM 1408 N N . ALA A 1 178 ? -0.655 17.903 8.059 1.00 80.38 178 ALA A N 1
A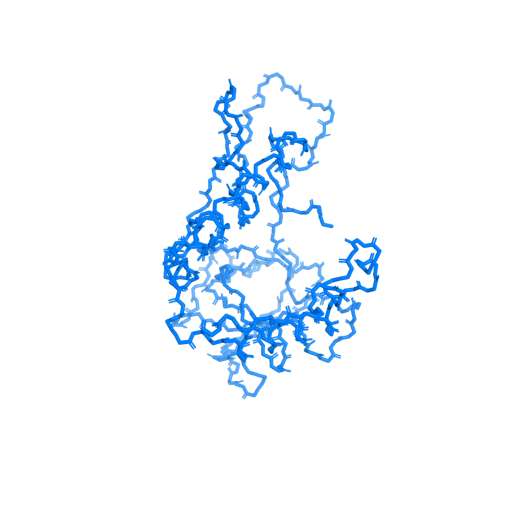TOM 1409 C CA . ALA A 1 178 ? -0.329 16.861 7.097 1.00 80.38 178 ALA A CA 1
ATOM 1410 C C . ALA A 1 178 ? -1.313 16.929 5.924 1.00 80.38 178 ALA A C 1
ATOM 1412 O O . ALA A 1 178 ? -2.504 17.153 6.116 1.00 80.38 178 ALA A O 1
ATOM 1413 N N . GLU A 1 179 ? -0.799 16.790 4.709 1.00 86.50 179 GLU A N 1
ATOM 1414 C CA . GLU A 1 179 ? -1.600 16.748 3.488 1.00 86.50 179 GLU A CA 1
ATOM 1415 C C . GLU A 1 179 ? -1.822 15.281 3.120 1.00 86.50 179 GLU A C 1
ATOM 1417 O O . GLU A 1 179 ? -0.859 14.542 2.921 1.00 86.50 179 GLU A O 1
ATOM 1422 N N . VAL A 1 180 ? -3.076 14.841 3.054 1.00 88.06 180 VAL A N 1
ATOM 1423 C CA . VAL A 1 180 ? -3.412 13.507 2.542 1.00 88.06 180 VAL A CA 1
ATOM 1424 C C . VAL A 1 180 ? -3.369 13.564 1.019 1.00 88.06 180 VAL A C 1
ATOM 1426 O O . VAL A 1 180 ? -3.975 14.451 0.419 1.00 88.06 180 VAL A O 1
ATOM 1429 N N . VAL A 1 181 ? -2.617 12.655 0.400 1.00 90.00 181 VAL A N 1
ATOM 1430 C CA . VAL A 1 181 ? -2.553 12.554 -1.065 1.00 90.00 181 VAL A CA 1
ATOM 1431 C C . VAL A 1 181 ? -3.925 12.109 -1.600 1.00 90.00 181 VAL A C 1
ATOM 1433 O O . VAL A 1 181 ? -4.641 11.396 -0.899 1.00 90.00 181 VAL A O 1
ATOM 1436 N N . PRO A 1 182 ? -4.343 12.527 -2.811 1.00 92.81 182 PRO A N 1
ATOM 1437 C CA . PRO A 1 182 ? -5.624 12.101 -3.365 1.00 92.81 182 PRO A CA 1
ATOM 1438 C C . PRO A 1 182 ? -5.750 10.577 -3.412 1.00 92.81 182 PRO A C 1
ATOM 1440 O O . PRO A 1 182 ? -4.825 9.886 -3.852 1.00 92.81 182 PRO A O 1
ATOM 1443 N N . ALA A 1 183 ? -6.895 10.067 -2.966 1.00 93.25 183 ALA A N 1
ATOM 1444 C CA . ALA A 1 183 ? -7.180 8.642 -2.948 1.00 93.25 183 ALA A CA 1
ATOM 1445 C C . ALA A 1 183 ? -7.664 8.134 -4.317 1.00 93.25 183 ALA A C 1
ATOM 1447 O O . ALA A 1 183 ? -8.246 8.887 -5.099 1.00 93.25 183 ALA A O 1
ATOM 1448 N N . ASP A 1 184 ? -7.447 6.849 -4.591 1.00 92.88 184 ASP A N 1
ATOM 1449 C CA . ASP A 1 184 ? -8.123 6.131 -5.672 1.00 92.88 184 ASP A CA 1
ATOM 1450 C C . ASP A 1 184 ? -9.554 5.806 -5.223 1.00 92.88 184 ASP A C 1
ATOM 1452 O O . ASP A 1 184 ? -9.780 4.862 -4.464 1.00 92.88 184 ASP A O 1
ATOM 1456 N N . GLN A 1 185 ? -10.528 6.610 -5.654 1.00 92.25 185 GLN A N 1
ATOM 1457 C CA . GLN A 1 185 ? -11.904 6.475 -5.175 1.00 92.25 185 GLN A CA 1
ATOM 1458 C C . GLN A 1 185 ? -12.535 5.131 -5.558 1.00 92.25 185 GLN A C 1
ATOM 1460 O O . GLN A 1 185 ? -13.358 4.612 -4.802 1.00 92.25 185 GLN A O 1
ATOM 1465 N N . GLU A 1 186 ? -12.166 4.548 -6.700 1.00 91.12 186 GLU A N 1
ATOM 1466 C CA . GLU A 1 186 ? -12.705 3.258 -7.136 1.00 91.12 186 GLU A CA 1
ATOM 1467 C C . GLU A 1 186 ? -12.197 2.138 -6.229 1.00 91.12 186 GLU A C 1
ATOM 1469 O O . GLU A 1 186 ? -12.981 1.313 -5.753 1.00 91.12 186 GLU A O 1
ATOM 1474 N N . ALA A 1 187 ? -10.896 2.139 -5.933 1.00 89.50 187 ALA A N 1
ATOM 1475 C CA . ALA A 1 187 ? -10.293 1.166 -5.031 1.00 89.50 187 ALA A CA 1
ATOM 1476 C C . ALA A 1 187 ? -10.790 1.341 -3.585 1.00 89.50 187 ALA A C 1
ATOM 1478 O O . ALA A 1 187 ? -11.164 0.359 -2.942 1.00 89.50 187 ALA A O 1
ATOM 1479 N N . VAL A 1 188 ? -10.892 2.586 -3.102 1.00 91.88 188 VAL A N 1
ATOM 1480 C CA . VAL A 1 188 ? -11.466 2.901 -1.782 1.00 91.88 188 VAL A CA 1
ATOM 1481 C C . VAL A 1 188 ? -12.901 2.398 -1.690 1.00 91.88 188 VAL A C 1
ATOM 1483 O O . VAL A 1 188 ? -13.243 1.726 -0.722 1.00 91.88 188 VAL A O 1
ATOM 1486 N N . THR A 1 189 ? -13.735 2.668 -2.698 1.00 90.94 189 THR A N 1
ATOM 1487 C CA . THR A 1 189 ? -15.139 2.227 -2.710 1.00 90.94 189 THR A CA 1
ATOM 1488 C C . THR A 1 189 ? -15.229 0.706 -2.678 1.00 90.94 189 THR A C 1
ATOM 1490 O O . THR A 1 189 ? -16.004 0.164 -1.899 1.00 90.94 189 THR A O 1
ATOM 1493 N N . ARG A 1 190 ? -14.390 0.011 -3.451 1.00 89.25 190 ARG A N 1
ATOM 1494 C CA . ARG A 1 190 ? -14.330 -1.456 -3.483 1.00 89.25 190 ARG A CA 1
ATOM 1495 C C . ARG A 1 190 ? -13.929 -2.067 -2.136 1.00 89.25 190 ARG A C 1
ATOM 1497 O O . ARG A 1 190 ? -14.531 -3.042 -1.707 1.00 89.25 190 ARG A O 1
ATOM 1504 N N . LEU A 1 191 ? -12.945 -1.481 -1.450 1.00 87.56 191 LEU A N 1
ATOM 1505 C CA . LEU A 1 191 ? -12.557 -1.907 -0.098 1.00 87.56 191 LEU A CA 1
ATOM 1506 C C . LEU A 1 191 ? -13.593 -1.535 0.967 1.00 87.56 191 LEU A C 1
ATOM 1508 O O . LEU A 1 191 ? -13.660 -2.160 2.024 1.00 87.56 191 LEU A O 1
ATOM 1512 N N . ASN A 1 192 ? -14.360 -0.477 0.722 1.00 87.88 192 ASN A N 1
ATOM 1513 C CA . ASN A 1 192 ? -15.405 -0.011 1.619 1.00 87.88 192 ASN A CA 1
ATOM 1514 C C . ASN A 1 192 ? -16.669 -0.879 1.504 1.00 87.88 192 ASN A C 1
ATOM 1516 O O . ASN A 1 192 ? -17.357 -1.104 2.502 1.00 87.88 192 ASN A O 1
ATOM 1520 N N . THR A 1 193 ? -16.973 -1.398 0.311 1.00 82.12 193 THR A N 1
ATOM 1521 C CA . THR A 1 193 ? -18.127 -2.270 0.092 1.00 82.12 193 THR A CA 1
ATOM 1522 C C . THR A 1 193 ? -17.971 -3.591 0.834 1.00 82.12 193 THR A C 1
ATOM 1524 O O . THR A 1 193 ? -17.034 -4.344 0.598 1.00 82.12 193 THR A O 1
ATOM 1527 N N . LEU A 1 194 ? -18.928 -3.887 1.714 1.00 73.31 194 LEU A N 1
ATOM 1528 C CA . LEU A 1 194 ? -19.035 -5.195 2.350 1.00 73.31 194 LEU A CA 1
ATOM 1529 C C . LEU A 1 194 ? -19.511 -6.222 1.319 1.00 73.31 194 LEU A C 1
ATOM 1531 O O . LEU A 1 194 ? -20.581 -6.048 0.725 1.00 73.31 194 LEU A O 1
ATOM 1535 N N . GLU A 1 195 ? -18.744 -7.296 1.137 1.00 74.94 195 GLU A N 1
ATOM 1536 C CA . GLU A 1 195 ? -19.188 -8.442 0.349 1.00 74.94 195 GLU A CA 1
ATOM 1537 C C . GLU A 1 195 ? -20.404 -9.078 1.030 1.00 74.94 195 GLU A C 1
ATOM 1539 O O . GLU A 1 195 ? -20.357 -9.490 2.189 1.00 74.94 195 GLU A O 1
ATOM 1544 N N . ARG A 1 196 ? -21.534 -9.102 0.318 1.00 69.81 196 ARG A N 1
ATOM 1545 C CA . ARG A 1 196 ? -22.811 -9.591 0.863 1.00 69.81 196 ARG A CA 1
ATOM 1546 C C . ARG A 1 196 ? -22.845 -11.109 1.018 1.00 69.81 196 ARG A C 1
ATOM 1548 O O . ARG A 1 196 ? -23.619 -11.600 1.833 1.00 69.81 196 ARG A O 1
ATOM 1555 N N . ASP A 1 197 ? -21.985 -11.803 0.280 1.00 80.38 197 ASP A N 1
ATOM 1556 C CA . ASP A 1 197 ? -21.915 -13.262 0.223 1.00 80.38 197 ASP A CA 1
ATOM 1557 C C . ASP A 1 197 ? -20.801 -13.826 1.123 1.00 80.38 197 ASP A C 1
ATOM 1559 O O . ASP A 1 197 ? -20.478 -15.010 1.052 1.00 80.38 197 ASP A O 1
ATOM 1563 N N . TRP A 1 198 ? -20.210 -12.992 1.988 1.00 76.94 198 TRP A N 1
ATOM 1564 C CA . TRP A 1 198 ? -19.183 -13.420 2.932 1.00 76.94 198 TRP A CA 1
ATOM 1565 C C . TRP A 1 198 ? -19.776 -14.372 3.979 1.00 76.94 198 TRP A C 1
ATOM 1567 O O . TRP A 1 198 ? -20.605 -13.983 4.806 1.00 76.94 198 TRP A O 1
ATOM 1577 N N . THR A 1 199 ? -19.362 -15.637 3.930 1.00 83.56 199 THR A N 1
ATOM 1578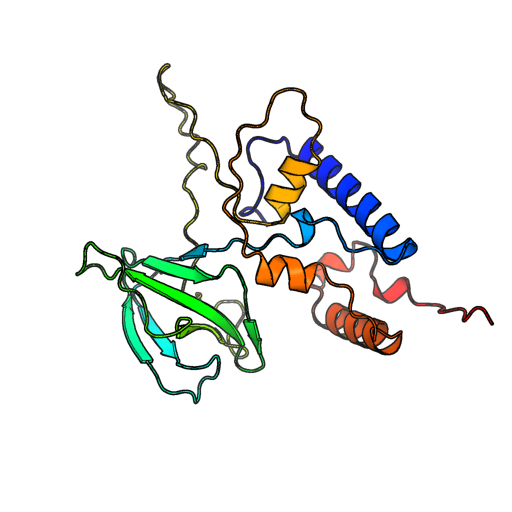 C CA . THR A 1 199 ? -19.839 -16.699 4.832 1.00 83.56 199 THR A CA 1
ATOM 1579 C C . THR A 1 199 ? -18.795 -17.073 5.884 1.00 83.56 199 THR A C 1
ATOM 1581 O O . THR A 1 199 ? -17.618 -16.742 5.768 1.00 83.56 199 THR A O 1
ATOM 1584 N N . LEU A 1 200 ? -19.212 -17.851 6.887 1.00 81.06 200 LEU A N 1
ATOM 1585 C CA . LEU A 1 200 ? -18.317 -18.412 7.905 1.00 81.06 200 LEU A CA 1
ATOM 1586 C C . LEU A 1 200 ? -17.179 -19.266 7.303 1.00 81.06 200 LEU A C 1
ATOM 1588 O O . LEU A 1 200 ? -16.089 -19.339 7.861 1.00 81.06 200 LEU A O 1
ATOM 1592 N N . GLU A 1 201 ? -17.413 -19.907 6.155 1.00 84.88 201 GLU A N 1
ATOM 1593 C CA . GLU A 1 201 ? -16.382 -20.681 5.450 1.00 84.88 201 GLU A CA 1
ATOM 1594 C C . GLU A 1 201 ? -15.264 -19.773 4.922 1.00 84.88 201 GLU A C 1
ATOM 1596 O O . GLU A 1 201 ? -14.090 -20.141 4.976 1.00 84.88 201 GLU A O 1
ATOM 1601 N N . HIS A 1 202 ? -15.616 -18.558 4.485 1.00 83.12 202 HIS A N 1
ATOM 1602 C CA . HIS A 1 202 ? -14.647 -17.543 4.075 1.00 83.12 202 HIS A CA 1
ATOM 1603 C C . HIS A 1 202 ? -13.830 -17.051 5.275 1.00 83.12 202 HIS A C 1
ATOM 1605 O O . HIS A 1 202 ? -12.609 -16.929 5.164 1.00 83.12 202 HIS A O 1
ATOM 1611 N N . ASP A 1 203 ? -14.464 -16.858 6.440 1.00 80.88 203 ASP A N 1
ATOM 1612 C CA . ASP A 1 203 ? -13.754 -16.540 7.688 1.00 80.88 203 ASP A CA 1
ATOM 1613 C C . ASP A 1 203 ? -12.768 -17.653 8.073 1.00 80.88 203 ASP A C 1
ATOM 1615 O O . ASP A 1 203 ? -11.606 -17.376 8.379 1.00 80.88 203 ASP A O 1
ATOM 1619 N N . ALA A 1 204 ? -13.188 -18.920 8.008 1.00 80.88 204 ALA A N 1
ATOM 1620 C CA . ALA A 1 204 ? -12.327 -20.063 8.309 1.00 80.88 204 ALA A CA 1
ATOM 1621 C C . ALA A 1 204 ? -11.131 -20.153 7.344 1.00 80.88 204 ALA A C 1
ATOM 1623 O O . ALA A 1 204 ? -9.991 -20.333 7.786 1.00 80.88 204 ALA A O 1
ATOM 1624 N N . ALA A 1 205 ? -11.367 -19.966 6.042 1.00 84.38 205 ALA A N 1
ATOM 1625 C CA . ALA A 1 205 ? -10.316 -19.945 5.027 1.00 84.38 205 ALA A CA 1
ATOM 1626 C C . ALA A 1 205 ? -9.331 -18.784 5.246 1.00 84.38 205 ALA A C 1
ATOM 1628 O O . ALA A 1 205 ? -8.115 -18.977 5.153 1.00 84.38 205 ALA A O 1
ATOM 1629 N N . LEU A 1 206 ? -9.833 -17.594 5.595 1.00 82.25 206 LEU A N 1
ATOM 1630 C CA . LEU A 1 206 ? -9.004 -16.431 5.909 1.00 82.25 206 LEU A CA 1
ATOM 1631 C C . LEU A 1 206 ? -8.143 -16.677 7.151 1.00 82.25 206 LEU A C 1
ATOM 1633 O O . LEU A 1 206 ? -6.939 -16.423 7.119 1.00 82.25 206 LEU A O 1
ATOM 1637 N N . VAL A 1 207 ? -8.720 -17.209 8.229 1.00 81.06 207 VAL A N 1
ATOM 1638 C CA . VAL A 1 207 ? -7.976 -17.544 9.454 1.00 81.06 207 VAL A CA 1
ATOM 1639 C C . VAL A 1 207 ? -6.905 -18.590 9.165 1.00 81.06 207 VAL A C 1
ATOM 1641 O O . VAL A 1 207 ? -5.769 -18.441 9.623 1.00 81.06 207 VAL A O 1
ATOM 1644 N N . GLN A 1 208 ? -7.221 -19.617 8.375 1.00 81.81 208 GLN A N 1
ATOM 1645 C CA . GLN A 1 208 ? -6.249 -20.629 7.975 1.00 81.81 208 GLN A CA 1
ATOM 1646 C C . GLN A 1 208 ? -5.093 -19.999 7.189 1.00 81.81 208 GLN A C 1
ATOM 1648 O O . GLN A 1 208 ? -3.931 -20.228 7.536 1.00 81.81 208 GLN A O 1
ATOM 1653 N N . LEU A 1 209 ? -5.392 -19.148 6.205 1.00 80.25 209 LEU A N 1
ATOM 1654 C CA . LEU A 1 209 ? -4.385 -18.411 5.442 1.00 80.25 209 LEU A CA 1
ATOM 1655 C C . LEU A 1 209 ? -3.516 -17.533 6.351 1.00 80.25 209 LEU A C 1
ATOM 1657 O O . LEU A 1 209 ? -2.291 -17.571 6.255 1.00 80.25 209 LEU A O 1
ATOM 1661 N N . MET A 1 210 ? -4.123 -16.768 7.259 1.00 76.31 210 MET A N 1
ATOM 1662 C CA . MET A 1 210 ? -3.386 -15.934 8.208 1.00 76.31 210 MET A CA 1
ATOM 1663 C C . MET A 1 210 ? -2.488 -16.795 9.099 1.00 76.31 210 MET A C 1
ATOM 1665 O O . MET A 1 210 ? -1.303 -16.511 9.213 1.00 76.31 210 MET A O 1
ATOM 1669 N N . SER A 1 211 ? -2.998 -17.891 9.662 1.00 74.62 211 SER A N 1
ATOM 1670 C CA . SER A 1 211 ? -2.218 -18.771 10.543 1.00 74.62 211 SER A CA 1
ATOM 1671 C C . SER A 1 211 ? -0.970 -19.366 9.879 1.00 74.62 211 SER A C 1
ATOM 1673 O O . SER A 1 211 ? 0.038 -19.561 10.548 1.00 74.62 211 SER A O 1
ATOM 1675 N N . GLN A 1 212 ? -1.013 -19.614 8.567 1.00 77.19 212 GLN A N 1
ATOM 1676 C CA . GLN A 1 212 ? 0.121 -20.140 7.801 1.00 77.19 212 GLN A CA 1
ATOM 1677 C C . GLN A 1 212 ? 1.195 -19.081 7.512 1.00 77.19 212 GLN A C 1
ATOM 1679 O O . GLN A 1 212 ? 2.346 -19.430 7.270 1.00 77.19 212 GLN A O 1
ATOM 1684 N N . ASN A 1 213 ? 0.818 -17.800 7.517 1.00 67.81 213 ASN A N 1
ATOM 1685 C CA . ASN A 1 213 ? 1.658 -16.685 7.071 1.00 67.81 213 ASN A CA 1
ATOM 1686 C C . ASN A 1 213 ? 2.013 -15.692 8.195 1.00 67.81 213 ASN A C 1
ATOM 1688 O O . ASN A 1 213 ? 2.757 -14.738 7.963 1.00 67.81 213 ASN A O 1
ATOM 1692 N N . VAL A 1 214 ? 1.487 -15.885 9.407 1.00 65.88 214 VAL A N 1
ATOM 1693 C CA . VAL A 1 214 ? 1.812 -15.076 10.586 1.00 65.88 214 VAL A CA 1
ATOM 1694 C C . VAL A 1 214 ? 3.218 -15.464 11.085 1.00 65.88 214 VAL A C 1
ATOM 1696 O O . VAL A 1 214 ? 3.450 -16.632 11.394 1.00 65.88 214 VAL A O 1
ATOM 1699 N N . PRO A 1 215 ? 4.179 -14.520 11.167 1.00 59.91 215 PRO A N 1
ATOM 1700 C CA . PRO A 1 215 ? 5.538 -14.814 11.621 1.00 59.91 215 PRO A CA 1
ATOM 1701 C C . PRO A 1 215 ? 5.553 -15.346 13.058 1.00 59.91 215 PRO A C 1
ATOM 1703 O O . PRO A 1 215 ? 4.891 -14.776 13.928 1.00 59.91 215 PRO A O 1
ATOM 1706 N N . GLN A 1 216 ? 6.376 -16.364 13.332 1.00 56.12 216 GLN A N 1
ATOM 1707 C CA . GLN A 1 216 ? 6.501 -16.998 14.658 1.00 56.12 216 GLN A CA 1
ATOM 1708 C C . GLN A 1 216 ? 6.771 -15.999 15.801 1.00 56.12 216 GLN A C 1
ATOM 1710 O O . GLN A 1 216 ? 6.321 -16.196 16.923 1.00 56.12 216 GLN A O 1
ATOM 1715 N N . GLU A 1 217 ? 7.417 -14.860 15.528 1.00 53.06 217 GLU A N 1
ATOM 1716 C CA . GLU A 1 217 ? 7.660 -13.802 16.527 1.00 53.06 217 GLU A CA 1
ATOM 1717 C C . GLU A 1 217 ? 6.377 -13.194 17.124 1.00 53.06 217 GLU A C 1
ATOM 1719 O O . GLU A 1 217 ? 6.402 -12.625 18.218 1.00 53.06 217 GLU A O 1
ATOM 1724 N N . THR A 1 218 ? 5.245 -13.323 16.430 1.00 52.12 218 THR A N 1
ATOM 1725 C CA . THR A 1 218 ? 3.934 -12.852 16.901 1.00 52.12 218 THR A CA 1
ATOM 1726 C C . THR A 1 218 ? 3.129 -13.914 17.655 1.00 52.12 218 THR A C 1
ATOM 1728 O O . THR A 1 218 ? 2.104 -13.571 18.245 1.00 52.12 218 THR A O 1
ATOM 1731 N N . GLU A 1 219 ? 3.610 -15.162 17.745 1.00 50.03 219 GLU A N 1
ATOM 1732 C CA . GLU A 1 219 ? 2.989 -16.214 18.571 1.00 50.03 219 GLU A CA 1
ATOM 1733 C C . GLU A 1 219 ? 2.956 -15.823 20.061 1.00 50.03 219 GLU A C 1
ATOM 1735 O O . GLU A 1 219 ? 2.004 -16.130 20.780 1.00 50.03 219 GLU A O 1
ATOM 1740 N N . ASN A 1 220 ? 3.941 -15.033 20.505 1.00 50.44 220 ASN A N 1
ATOM 1741 C CA . ASN A 1 220 ? 4.056 -14.530 21.878 1.00 50.44 220 ASN A CA 1
ATOM 1742 C C . ASN A 1 220 ? 3.012 -13.458 22.253 1.00 50.44 220 ASN A C 1
ATOM 1744 O O . ASN A 1 220 ? 2.923 -13.081 23.420 1.00 50.44 220 ASN A O 1
ATOM 1748 N N . LEU A 1 221 ? 2.232 -12.942 21.295 1.00 51.53 221 LEU A N 1
ATOM 1749 C CA . LEU A 1 221 ? 1.226 -11.892 21.527 1.00 51.53 221 LEU A CA 1
ATOM 1750 C C . LEU A 1 221 ? -0.201 -12.438 21.707 1.00 51.53 221 LEU A C 1
ATOM 1752 O O . LEU A 1 221 ? -1.160 -11.669 21.677 1.00 51.53 221 LEU A O 1
ATOM 1756 N N . GLY A 1 222 ? -0.336 -13.745 21.951 1.00 46.41 222 GLY A N 1
ATOM 1757 C CA . GLY A 1 222 ? -1.626 -14.418 22.062 1.00 46.41 222 GLY A CA 1
ATOM 1758 C C . GLY A 1 222 ? -2.083 -14.882 20.688 1.00 46.41 222 GLY A C 1
ATOM 1759 O O . GLY A 1 222 ? -2.797 -14.175 19.980 1.00 46.41 222 GLY A O 1
ATOM 1760 N N . CYS A 1 223 ? -1.626 -16.073 20.304 1.00 45.06 223 CYS A N 1
ATOM 1761 C CA . CYS A 1 223 ? -1.994 -16.748 19.067 1.00 45.06 223 CYS A CA 1
ATOM 1762 C C . CYS A 1 223 ? -3.501 -16.663 18.783 1.00 45.06 223 CYS A C 1
ATOM 1764 O O . CYS A 1 223 ? -4.308 -17.206 19.535 1.00 45.06 223 CYS A O 1
ATOM 1766 N N . LEU A 1 224 ? -3.862 -16.111 17.618 1.00 48.00 224 LEU A N 1
ATOM 1767 C CA . LEU A 1 224 ? -5.192 -16.257 16.999 1.00 48.00 224 LEU A CA 1
ATOM 1768 C C . LEU A 1 224 ? -5.670 -17.721 17.002 1.00 48.00 224 LEU A C 1
ATOM 1770 O O . LEU A 1 224 ? -6.860 -17.990 17.129 1.00 48.00 224 LEU A O 1
ATOM 1774 N N . ARG A 1 225 ? -4.722 -18.666 16.939 1.00 47.47 225 ARG A N 1
ATOM 1775 C CA . ARG A 1 225 ? -4.942 -20.114 17.011 1.00 47.47 225 ARG A CA 1
ATOM 1776 C C . ARG A 1 225 ? -5.656 -20.579 18.292 1.00 47.47 225 ARG A C 1
ATOM 1778 O O . ARG A 1 225 ? -6.326 -21.598 18.240 1.00 47.47 225 ARG A O 1
ATOM 1785 N N . GLY A 1 226 ? -5.524 -19.853 19.407 1.00 44.50 226 GLY A N 1
ATOM 1786 C CA . GLY A 1 226 ? -6.161 -20.184 20.691 1.00 44.50 226 GLY A CA 1
ATOM 1787 C C . GLY A 1 226 ? -7.520 -19.517 20.933 1.00 44.50 226 GLY A C 1
ATOM 1788 O O . GLY A 1 226 ? -8.143 -19.780 21.952 1.00 44.50 226 GLY A O 1
ATOM 1789 N N . PHE A 1 227 ? -7.993 -18.647 20.031 1.00 47.56 227 PHE A N 1
ATOM 1790 C CA . PHE A 1 227 ? -9.272 -17.936 20.194 1.00 47.56 227 PHE A CA 1
ATOM 1791 C C . PHE A 1 227 ? -10.448 -18.586 19.446 1.00 47.56 227 PHE A C 1
ATOM 1793 O O . PHE A 1 227 ? -11.571 -18.099 19.547 1.00 47.56 227 PHE A O 1
ATOM 1800 N N . VAL A 1 228 ? -10.217 -19.686 18.722 1.00 46.66 228 VAL A N 1
ATOM 1801 C CA . VAL A 1 228 ? -11.252 -20.419 17.968 1.00 46.66 228 VAL A CA 1
ATOM 1802 C C . VAL A 1 228 ? -11.484 -21.800 18.591 1.00 46.66 228 VAL A C 1
ATOM 1804 O O . VAL A 1 228 ? -11.410 -22.817 17.911 1.00 46.66 228 VAL A O 1
ATOM 1807 N N . GLU A 1 229 ? -11.723 -21.863 19.903 1.00 41.31 229 GLU A N 1
ATOM 1808 C CA . GLU A 1 229 ? -12.050 -23.138 20.568 1.00 41.31 229 GLU A CA 1
ATOM 1809 C C . GLU A 1 229 ? -13.553 -23.462 20.583 1.00 41.31 229 GLU A C 1
ATOM 1811 O O . GLU A 1 229 ? -13.914 -24.614 20.800 1.00 41.31 229 GLU A O 1
ATOM 1816 N N . ALA A 1 230 ? -14.439 -22.511 20.268 1.00 42.38 230 ALA A N 1
ATOM 1817 C CA . ALA A 1 230 ? -15.853 -22.811 20.051 1.00 42.38 230 ALA A CA 1
ATOM 1818 C C . ALA A 1 230 ? -16.534 -21.726 19.207 1.00 42.38 230 ALA A C 1
ATOM 1820 O O . ALA A 1 230 ? -16.656 -20.576 19.627 1.00 42.38 230 ALA A O 1
ATOM 1821 N N . ILE A 1 231 ? -17.012 -22.103 18.019 1.00 42.34 231 ILE A N 1
ATOM 1822 C CA . ILE A 1 231 ? -18.108 -21.391 17.360 1.00 42.34 231 ILE A CA 1
ATOM 1823 C C . ILE A 1 231 ? -19.372 -22.055 17.899 1.00 42.34 231 ILE A C 1
ATOM 1825 O O . ILE A 1 231 ? -19.858 -23.023 17.318 1.00 42.34 231 ILE A O 1
ATOM 1829 N N . ASP A 1 232 ? -19.866 -21.585 19.046 1.00 41.16 232 ASP A N 1
ATOM 1830 C CA . ASP A 1 232 ? -21.220 -21.939 19.463 1.00 41.16 232 ASP A CA 1
ATOM 1831 C C . ASP A 1 232 ? -22.177 -21.277 18.473 1.00 41.16 232 ASP A C 1
ATOM 1833 O O . ASP A 1 232 ? -22.392 -20.062 18.461 1.00 41.16 232 ASP A O 1
ATOM 1837 N N . VAL A 1 233 ? -22.698 -22.103 17.573 1.00 35.19 233 VAL A N 1
ATOM 1838 C CA . VAL A 1 233 ? -23.810 -21.765 16.696 1.00 35.19 233 VAL A CA 1
ATOM 1839 C C . VAL A 1 233 ? -24.997 -21.462 17.607 1.00 35.19 233 VAL A C 1
ATOM 1841 O O . VAL A 1 233 ? -25.578 -22.374 18.189 1.00 35.19 233 VAL A O 1
ATOM 1844 N N . SER A 1 234 ? -25.354 -20.184 17.766 1.00 31.84 234 SER A N 1
ATOM 1845 C CA . SER A 1 234 ? -26.676 -19.852 18.297 1.00 31.84 234 SER A CA 1
ATOM 1846 C C . SER A 1 234 ? -27.694 -20.353 17.281 1.00 31.84 234 SER A C 1
ATOM 1848 O O . SER A 1 234 ? -27.835 -19.772 16.203 1.00 31.84 234 SER A O 1
ATOM 1850 N N . SER A 1 235 ? -28.345 -21.460 17.628 1.00 36.44 235 SER A N 1
ATOM 1851 C CA . SER A 1 235 ? -29.641 -21.878 17.089 1.00 36.44 235 SER A CA 1
ATOM 1852 C C . SER A 1 235 ? -30.683 -20.773 17.213 1.00 36.44 235 SER A C 1
ATOM 1854 O O . SER A 1 235 ? -30.597 -20.017 18.212 1.00 36.44 235 SER A O 1
#

pLDDT: mean 78.26, std 16.92, range [31.84, 94.69]

Foldseek 3Di:
DPAAADPLDDPVLLVQLVVVQVVQVVVCVVVVAFRDLLLLFFFQKFKKAAPAFDKWFWFADQDPPGDGQDIDRGDRPKMWIFGSDWDQDQQGIKTFTQWIDHPVDPDIDGRPDSGTITHQDGPPDDPPDGGPIDTDGPPPPPPPVDDDPPPDPDAAEHRDSSHSSSQVRGDPPDNRRHHYHDGPVVSSVVNRDDDPPDDVVNVVVVLVVCLVVPDPVCVVVPDPVVVPPDPPPDD

Secondary structure (DSSP, 8-state):
--SSS-TTS-HHHHHHHHHHHHHHHHHHHHTTPPPPTTTS--BS-EEEE-SS-EEEEEESSSSTTSPEEEEEEE-TT-EEEEEEEEEEETTEEEEEEEEEE-TT-SSPEEPSSS-EEEEEEETT--TTPPPS-EE---------S---TT---PPPEE-SHHHHHHHHHS--SS---PEEPPB-HHHHHHHHSPPTT--HHHHHHHHHHHHHHS-GGGGGGT-GGGS-S------

Organism: NCBI:txid1028688